Protein AF-A0A4W5MUM2-F1 (afdb_monomer_lite)

Foldseek 3Di:
DLVVLLCLLQDDDPDDDDPCPPVVVVVSLVSNLVSLQVLLVVLAELVSVLSSVVSLLVVLVCLQVVVGDDDLVRLLSSLVSLLSSLQRHDLDQSNLCCLLQPLLQSLLQSLLVLLPPPPDPDRRSSLPPSNLVSNLSSLLSSQLSHDQVSLQVLLVQLCCCAPPVDSVSHPPPPHDPDQHQLDADPPPSCSSLLNLSNSLSSPLNHDLVHDRPPLVVLLVSLVCQLVPHPDPSRNVSSVSSNVSSVVSDPPPPDDDDPPPPDPDPPDDDD

Organism: NCBI:txid62062

Sequence (270 aa):
MVPRLKGEIFLESMAQGDSATMSQEHSQQAVRQRCLTALAAVSSRPSVVKESTPVLLQVLTSSHTGTGSFSLEEVISVCHNLQRIAEHAQDTEETGRVFHDIIIPRLLGLALQAAMQGSSDHQSPLVEESVLSAMVPVISTTCVRLQSQLAGQTASRAVSLFLDGDTSFLPENAFPSQIQLLKKQAGDSWSQSQMVCLLMGCVCSLPRSVEVPQMDRLLLELEELSCTCDHPLSYTSAAKCYAGLVNKRPAGEASSPVLDLNEDWSSECW

Structure (mmCIF, N/CA/C/O backbone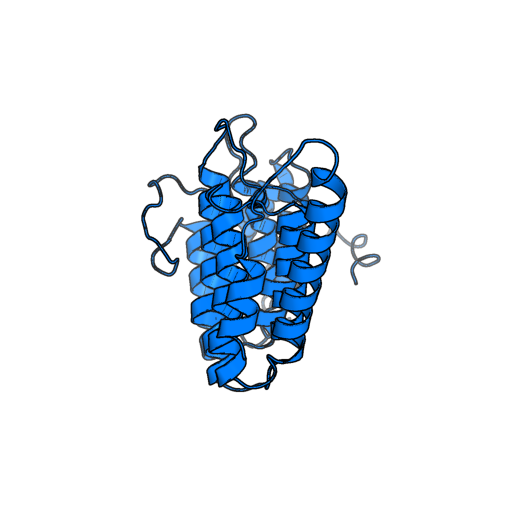):
data_AF-A0A4W5MUM2-F1
#
_entry.id   AF-A0A4W5MUM2-F1
#
loop_
_atom_site.group_PDB
_atom_site.id
_atom_site.type_symbol
_atom_site.label_atom_id
_atom_site.label_alt_id
_atom_site.label_comp_id
_atom_site.label_asym_id
_atom_site.label_entity_id
_atom_site.label_seq_id
_atom_site.pdbx_PDB_ins_code
_atom_site.Cartn_x
_atom_site.Cartn_y
_atom_site.Cartn_z
_atom_site.occupancy
_atom_site.B_iso_or_equiv
_atom_site.auth_seq_id
_atom_site.auth_comp_id
_atom_site.auth_asym_id
_atom_site.auth_atom_id
_atom_site.pdbx_PDB_model_num
ATOM 1 N N . MET A 1 1 ? -14.958 -4.986 22.690 1.00 86.56 1 MET A N 1
ATOM 2 C CA . MET A 1 1 ? -14.085 -3.804 22.899 1.00 86.56 1 MET A CA 1
ATOM 3 C C . MET A 1 1 ? -14.006 -2.951 21.640 1.00 86.56 1 MET A C 1
ATOM 5 O O . MET A 1 1 ? -14.342 -1.778 21.726 1.00 86.56 1 MET A O 1
ATOM 9 N N . VAL A 1 2 ? -13.670 -3.538 20.483 1.00 89.44 2 VAL A N 1
ATOM 10 C CA . VAL A 1 2 ? -13.619 -2.847 19.178 1.00 89.44 2 VAL A CA 1
ATOM 11 C C . VAL A 1 2 ? -14.881 -2.019 18.861 1.00 89.44 2 VAL A C 1
ATOM 13 O O . VAL A 1 2 ? -14.719 -0.845 18.535 1.00 89.44 2 VAL A O 1
ATOM 16 N N . PRO A 1 3 ? -16.127 -2.510 19.065 1.00 89.31 3 PRO A N 1
ATOM 17 C CA . PRO A 1 3 ? -17.324 -1.708 18.773 1.00 89.31 3 PRO A CA 1
ATOM 18 C C . PRO A 1 3 ? -17.449 -0.431 19.612 1.00 89.31 3 PRO A C 1
ATOM 20 O O . PRO A 1 3 ? -17.941 0.580 19.124 1.00 89.31 3 PRO A O 1
ATOM 23 N N . ARG A 1 4 ? -16.975 -0.458 20.867 1.00 90.50 4 ARG A N 1
ATOM 24 C CA . ARG A 1 4 ? -16.988 0.722 21.745 1.00 90.50 4 ARG A CA 1
ATOM 25 C C . ARG A 1 4 ? -15.985 1.766 21.265 1.00 90.50 4 ARG A C 1
ATOM 27 O O . ARG A 1 4 ? -16.352 2.921 21.133 1.00 90.50 4 ARG A O 1
ATOM 34 N N . LEU A 1 5 ? -14.755 1.346 20.950 1.00 91.06 5 LEU A N 1
ATOM 35 C CA . LEU A 1 5 ? -13.727 2.247 20.413 1.00 91.06 5 LEU A CA 1
ATOM 36 C C . LEU A 1 5 ? -14.159 2.854 19.074 1.00 91.06 5 LEU A C 1
ATOM 38 O O . LEU A 1 5 ? -13.977 4.045 18.866 1.00 91.06 5 LEU A O 1
ATOM 42 N N . LYS A 1 6 ? -14.793 2.059 18.201 1.00 92.44 6 LYS A N 1
ATOM 43 C CA . LYS A 1 6 ? -15.396 2.556 16.960 1.00 92.44 6 LYS A CA 1
ATOM 44 C C . LYS A 1 6 ? -16.421 3.662 17.234 1.00 92.44 6 LYS A C 1
ATOM 46 O O . LYS A 1 6 ? -16.366 4.694 16.582 1.00 92.44 6 LYS A O 1
ATOM 51 N N . GLY A 1 7 ? -17.330 3.456 18.190 1.00 88.94 7 GLY A N 1
ATOM 52 C CA . GLY A 1 7 ? -18.335 4.460 18.553 1.00 88.94 7 GLY A CA 1
ATOM 53 C C . GLY A 1 7 ? -17.721 5.800 18.963 1.00 88.94 7 GLY A C 1
ATOM 54 O O . GLY A 1 7 ? -18.161 6.833 18.481 1.00 88.94 7 GLY A O 1
ATOM 55 N N . GLU A 1 8 ? -16.663 5.774 19.777 1.00 89.56 8 GLU A N 1
ATOM 56 C CA . GLU A 1 8 ? -15.950 6.986 20.211 1.00 89.56 8 GLU A CA 1
ATOM 57 C C . GLU A 1 8 ? -15.190 7.675 19.064 1.00 89.56 8 GLU A C 1
ATOM 59 O O . GLU A 1 8 ? -15.142 8.900 19.001 1.00 89.56 8 GLU A O 1
ATOM 64 N N . ILE A 1 9 ? -14.612 6.906 18.130 1.00 89.88 9 ILE A N 1
ATOM 65 C CA . ILE A 1 9 ? -13.884 7.456 16.971 1.00 89.88 9 ILE A CA 1
ATOM 66 C C . ILE A 1 9 ? -14.821 8.262 16.060 1.00 89.88 9 ILE A C 1
ATOM 68 O O . ILE A 1 9 ? -14.454 9.342 15.601 1.00 89.88 9 ILE A O 1
ATOM 72 N N . PHE A 1 10 ? -16.026 7.741 15.816 1.00 89.50 10 PHE A N 1
ATOM 73 C CA . PHE A 1 10 ? -17.016 8.338 14.911 1.00 89.50 10 PHE A CA 1
ATOM 74 C C . PHE A 1 10 ? -18.079 9.178 15.629 1.00 89.50 10 PHE A C 1
ATOM 76 O O . PHE A 1 10 ? -19.069 9.564 15.012 1.00 89.50 10 PHE A O 1
ATOM 83 N N . LEU A 1 11 ? -17.908 9.464 16.921 1.00 84.88 11 LEU A N 1
ATOM 84 C CA . LEU A 1 11 ? -18.796 10.384 17.620 1.00 84.88 11 LEU A CA 1
ATOM 85 C C . LEU A 1 11 ? -18.596 11.791 17.034 1.00 84.88 11 LEU A C 1
ATOM 87 O O . LEU A 1 11 ? -17.456 12.253 16.947 1.00 84.88 11 LEU A O 1
ATOM 91 N N . GLU A 1 12 ? -19.674 12.470 16.642 1.00 68.12 12 GLU A N 1
ATOM 92 C CA . GLU A 1 12 ? -19.658 13.885 16.245 1.00 68.12 12 GLU A CA 1
ATOM 93 C C . GLU A 1 12 ? -19.915 14.790 17.459 1.00 68.12 12 GLU A C 1
ATOM 95 O O . GLU A 1 12 ? -20.649 14.428 18.382 1.00 68.12 12 GLU A O 1
ATOM 100 N N . SER A 1 13 ? -19.293 15.972 17.478 1.00 59.34 13 SER A N 1
ATOM 101 C CA . SER A 1 13 ? -19.496 16.945 18.556 1.00 59.34 13 SER A CA 1
ATOM 102 C C . SER A 1 13 ? -20.839 17.647 18.364 1.00 59.34 13 SER A C 1
ATOM 104 O O . SER A 1 13 ? -21.063 18.285 17.338 1.00 59.34 13 SER A O 1
ATOM 106 N N . MET A 1 14 ? -21.737 17.565 19.350 1.00 50.25 14 MET A N 1
ATOM 107 C CA . MET A 1 14 ? -22.925 18.422 19.377 1.00 50.25 14 MET A CA 1
ATOM 108 C C . MET A 1 14 ? -22.482 19.847 19.741 1.00 50.25 14 MET A C 1
ATOM 110 O O . MET A 1 14 ? -22.155 20.123 20.895 1.00 50.25 14 MET A O 1
ATOM 114 N N . ALA A 1 15 ? -22.414 20.740 18.753 1.00 48.47 15 ALA A N 1
ATOM 115 C CA . ALA A 1 15 ? -21.969 22.116 18.947 1.00 48.47 15 ALA A CA 1
ATOM 116 C C . ALA A 1 15 ? -23.047 22.975 19.636 1.00 48.47 15 ALA A C 1
ATOM 118 O O . ALA A 1 15 ? -24.167 23.114 19.142 1.00 48.47 15 ALA A O 1
ATOM 119 N N . GLN A 1 16 ? -22.686 23.598 20.760 1.00 44.03 16 GLN A N 1
ATOM 120 C CA . GLN A 1 16 ? -23.454 24.665 21.402 1.00 44.03 16 GLN A CA 1
ATOM 121 C C . GLN A 1 16 ? -22.486 25.786 21.838 1.00 44.03 16 GLN A C 1
ATOM 123 O O . GLN A 1 16 ? -21.859 25.693 22.888 1.00 44.03 16 GLN A O 1
ATOM 128 N N . GLY A 1 17 ? -22.374 26.850 21.028 1.00 46.50 17 GLY A N 1
ATOM 129 C CA . GLY A 1 17 ? -21.794 28.153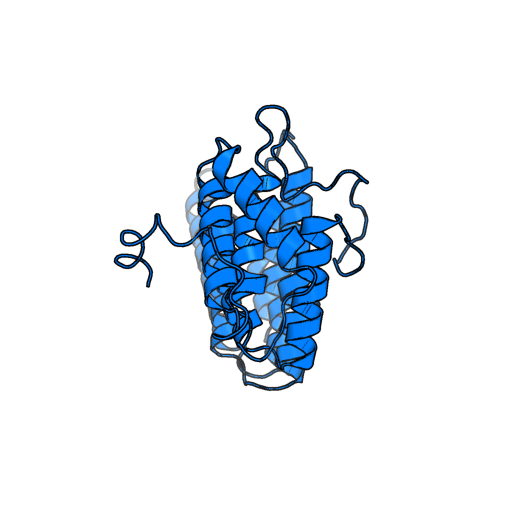 21.408 1.00 46.50 17 GLY A CA 1
ATOM 130 C C . GLY A 1 17 ? -20.318 28.416 21.046 1.00 46.50 17 GLY A C 1
ATOM 131 O O . GLY A 1 17 ? -19.418 27.671 21.426 1.00 46.50 17 GLY A O 1
ATOM 132 N N . ASP A 1 18 ? -20.082 29.559 20.390 1.00 51.53 18 ASP A N 1
ATOM 133 C CA . ASP A 1 18 ? -18.881 29.957 19.622 1.00 51.53 18 ASP A CA 1
ATOM 134 C C . ASP A 1 18 ? -17.544 30.116 20.382 1.00 51.53 18 ASP A C 1
ATOM 136 O O . ASP A 1 18 ? -16.517 30.356 19.754 1.00 51.53 18 ASP A O 1
ATOM 140 N N . SER A 1 19 ? -17.502 29.973 21.712 1.00 52.22 19 SER A N 1
ATOM 141 C CA . SER A 1 19 ? -16.245 30.019 22.490 1.00 52.22 19 SER A CA 1
ATOM 142 C C . SER A 1 19 ? -15.861 28.685 23.140 1.00 52.22 19 SER A C 1
ATOM 144 O O . SER A 1 19 ? -14.745 28.547 23.635 1.00 52.22 19 SER A O 1
ATOM 146 N N . ALA A 1 20 ? -16.774 27.707 23.161 1.00 53.19 20 ALA A N 1
ATOM 147 C CA . ALA A 1 20 ? -16.530 26.354 23.672 1.00 53.19 20 ALA A CA 1
ATOM 148 C C . ALA A 1 20 ? -16.039 25.389 22.574 1.00 53.19 20 ALA A C 1
ATOM 150 O O . ALA A 1 20 ? -15.548 24.303 22.876 1.00 53.19 20 ALA A O 1
ATOM 151 N N . THR A 1 21 ? -16.129 25.802 21.308 1.00 58.31 21 THR A N 1
ATOM 152 C CA . THR A 1 21 ? -15.866 25.002 20.105 1.00 58.31 21 THR A CA 1
ATOM 153 C C . THR A 1 21 ? -14.423 24.502 20.013 1.00 58.31 21 THR A C 1
ATOM 155 O O . THR A 1 21 ? -14.218 23.294 19.947 1.00 58.31 21 THR A O 1
ATOM 158 N N . MET A 1 22 ? -13.412 25.370 20.134 1.00 60.94 22 MET A N 1
ATOM 159 C CA . MET A 1 22 ? -12.006 24.950 19.965 1.00 60.94 22 MET A CA 1
ATOM 160 C C . MET A 1 22 ? -11.504 23.996 21.061 1.00 60.94 22 MET A C 1
ATOM 162 O O . MET A 1 22 ? -10.797 23.027 20.785 1.00 60.94 22 MET A O 1
ATOM 166 N N . SER A 1 23 ? -11.856 24.240 22.329 1.00 64.56 23 SER A N 1
ATOM 167 C CA . SER A 1 23 ? -11.455 23.346 23.428 1.00 64.56 23 SER A CA 1
ATOM 168 C C . SER A 1 23 ? -12.154 21.986 23.346 1.00 64.56 23 SER A C 1
ATOM 170 O O . SER A 1 23 ? -11.564 20.967 23.711 1.00 64.56 23 SER A O 1
ATOM 172 N N . GLN A 1 24 ? -13.392 21.958 22.850 1.00 69.06 24 GLN A N 1
ATOM 173 C CA . GLN A 1 24 ? -14.171 20.738 22.660 1.00 69.06 24 GLN A CA 1
ATOM 174 C C . GLN A 1 24 ? -13.669 19.925 21.456 1.00 69.06 24 GLN A C 1
ATOM 176 O O . GLN A 1 24 ? -13.537 18.707 21.570 1.00 69.06 24 GLN A O 1
ATOM 181 N N . GLU A 1 25 ? -13.285 20.584 20.360 1.00 71.69 25 GLU A N 1
ATOM 182 C CA . GLU A 1 25 ? -12.637 19.963 19.195 1.00 71.69 25 GLU A CA 1
ATOM 183 C C . GLU A 1 25 ? -11.293 19.323 19.561 1.00 71.69 25 GLU A C 1
ATOM 185 O O . GLU A 1 25 ? -11.078 18.143 19.284 1.00 71.69 25 GLU A O 1
ATOM 190 N N . HIS A 1 26 ? -10.420 20.038 20.281 1.00 75.81 26 HIS A N 1
ATOM 191 C CA . HIS A 1 26 ? -9.155 19.468 20.759 1.00 75.81 26 HIS A CA 1
ATOM 192 C C . HIS A 1 26 ? -9.365 18.288 21.717 1.00 75.81 26 HIS A C 1
ATOM 194 O O . HIS A 1 26 ? -8.628 17.300 21.666 1.00 75.81 26 HIS A O 1
ATOM 200 N N . SER A 1 27 ? -10.377 18.362 22.588 1.00 82.88 27 SER A N 1
ATOM 201 C CA . SER A 1 27 ? -10.727 17.254 23.481 1.00 82.88 27 SER A CA 1
ATOM 202 C C . SER A 1 27 ? -11.174 16.020 22.693 1.00 82.88 27 SER A C 1
ATOM 204 O O . SER A 1 27 ? -10.715 14.909 22.964 1.00 82.88 27 SER A O 1
ATOM 206 N N . GLN A 1 28 ? -12.008 16.213 21.672 1.00 85.06 28 GLN A N 1
ATOM 207 C CA . GLN A 1 28 ? -12.503 15.142 20.817 1.00 85.06 28 GLN A CA 1
ATOM 208 C C . GLN A 1 28 ? -11.393 14.519 19.966 1.00 85.06 28 GLN A C 1
ATOM 210 O O . GLN A 1 28 ? -11.281 13.293 19.926 1.00 85.06 28 GLN A O 1
ATOM 215 N N . GLN A 1 29 ? -10.528 15.331 19.355 1.00 87.88 29 GLN A N 1
ATOM 216 C CA . GLN A 1 29 ? -9.359 14.856 18.614 1.00 87.88 29 GLN A CA 1
ATOM 217 C C . GLN A 1 29 ? -8.447 14.011 19.518 1.00 87.88 29 GLN A C 1
ATOM 219 O O . GLN A 1 29 ? -8.028 12.915 19.143 1.00 87.88 29 GLN A O 1
ATOM 224 N N . ALA A 1 30 ? -8.208 14.448 20.760 1.00 90.12 30 ALA A N 1
ATOM 225 C CA . ALA A 1 30 ? -7.432 13.677 21.729 1.00 90.12 30 ALA A CA 1
ATOM 226 C C . ALA A 1 30 ? -8.106 12.342 22.105 1.00 90.12 30 ALA A C 1
ATOM 228 O O . ALA A 1 30 ? -7.424 11.322 22.256 1.00 90.12 30 ALA A O 1
ATOM 229 N N . VAL A 1 31 ? -9.437 12.312 22.247 1.00 90.88 31 VAL A N 1
ATOM 230 C CA . VAL A 1 31 ? -10.197 11.073 22.496 1.00 90.88 31 VAL A CA 1
ATOM 231 C C . VAL A 1 31 ? -10.093 10.120 21.307 1.00 90.88 31 VAL A C 1
ATOM 233 O O . VAL A 1 31 ? -9.757 8.949 21.509 1.00 90.88 31 VAL A O 1
ATOM 236 N N . ARG A 1 32 ? -10.304 10.608 20.079 1.00 92.38 32 ARG A N 1
ATOM 237 C CA . ARG A 1 32 ? -10.149 9.821 18.845 1.00 92.38 32 ARG A CA 1
ATOM 238 C C . ARG A 1 32 ? -8.750 9.230 18.756 1.00 92.38 32 ARG A C 1
ATOM 240 O O . ARG A 1 32 ? -8.612 8.016 18.628 1.00 92.38 32 ARG A O 1
ATOM 247 N N . GLN A 1 33 ? -7.721 10.050 18.954 1.00 92.81 33 GLN A N 1
ATOM 248 C CA . GLN A 1 33 ? -6.324 9.625 18.911 1.00 92.81 33 GLN A CA 1
ATOM 249 C C . GLN A 1 33 ? -6.011 8.513 19.919 1.00 92.81 33 GLN A C 1
ATOM 251 O O . GLN A 1 33 ? -5.357 7.515 19.594 1.00 92.81 33 GLN A O 1
ATOM 256 N N . ARG A 1 34 ? -6.518 8.640 21.150 1.00 94.81 34 ARG A N 1
ATOM 257 C CA . ARG A 1 34 ? -6.396 7.596 22.176 1.00 94.81 34 ARG A CA 1
ATOM 258 C C . ARG A 1 34 ? -7.127 6.320 21.774 1.00 94.81 34 ARG A C 1
ATOM 260 O O . ARG A 1 34 ? -6.594 5.237 22.000 1.00 94.81 34 ARG A O 1
ATOM 267 N N . CYS A 1 35 ? -8.311 6.430 21.175 1.00 95.56 35 CYS A N 1
ATOM 268 C CA . CYS A 1 35 ? -9.082 5.277 20.718 1.00 95.56 35 CYS A CA 1
ATOM 269 C C . CYS A 1 35 ? -8.395 4.546 19.560 1.00 95.56 35 CYS A C 1
ATOM 271 O O . CYS A 1 35 ? -8.306 3.321 19.605 1.00 95.56 35 CYS A O 1
ATOM 273 N N . LEU A 1 36 ? -7.851 5.275 18.581 1.00 95.44 36 LEU A N 1
ATOM 274 C CA . LEU A 1 36 ? -7.064 4.722 17.472 1.00 95.44 36 LEU A CA 1
ATOM 275 C C . LEU A 1 36 ? -5.825 3.980 17.991 1.00 95.44 36 LEU A C 1
ATOM 277 O O . LEU A 1 36 ? -5.600 2.820 17.647 1.00 95.44 36 LEU A O 1
ATOM 281 N N . THR A 1 37 ? -5.085 4.615 18.903 1.00 96.38 37 THR A N 1
ATOM 282 C CA . THR A 1 37 ? -3.882 4.033 19.517 1.00 96.38 37 THR A CA 1
ATOM 283 C C . THR A 1 37 ? -4.213 2.790 20.343 1.00 96.38 37 THR A C 1
ATOM 285 O O . THR A 1 37 ? -3.536 1.766 20.240 1.00 96.38 37 THR A O 1
ATOM 288 N N . ALA A 1 38 ? -5.277 2.847 21.150 1.00 96.44 38 ALA A N 1
ATOM 289 C CA . ALA A 1 38 ? -5.744 1.707 21.932 1.00 96.44 38 ALA A CA 1
ATOM 290 C C . ALA A 1 38 ? -6.169 0.552 21.022 1.00 96.44 38 ALA A C 1
ATOM 292 O O . ALA A 1 38 ? -5.829 -0.596 21.298 1.00 96.44 38 ALA A O 1
ATOM 293 N N . LEU A 1 39 ? -6.864 0.854 19.921 1.00 96.00 39 LEU A N 1
ATOM 294 C CA . LEU A 1 39 ? -7.287 -0.131 18.937 1.00 96.00 39 LEU A CA 1
ATOM 295 C C . LEU A 1 39 ? -6.081 -0.827 18.290 1.00 96.00 39 LEU A C 1
ATOM 297 O O . LEU A 1 39 ? -6.067 -2.055 18.212 1.00 96.00 39 LEU A O 1
ATOM 301 N N . ALA A 1 40 ? -5.044 -0.084 17.899 1.00 96.38 40 ALA A N 1
ATOM 302 C CA . ALA A 1 40 ? -3.813 -0.676 17.380 1.00 96.38 40 ALA A CA 1
ATOM 303 C C . ALA A 1 40 ? -3.094 -1.533 18.435 1.00 96.38 40 ALA A C 1
ATOM 305 O O . ALA A 1 40 ? -2.695 -2.660 18.154 1.00 96.38 40 ALA A O 1
ATOM 306 N N . ALA A 1 41 ? -2.987 -1.045 19.675 1.00 96.00 41 ALA A N 1
ATOM 307 C CA . ALA A 1 41 ? -2.291 -1.739 20.760 1.00 96.00 41 ALA A CA 1
ATOM 308 C C . ALA A 1 41 ? -2.919 -3.092 21.139 1.00 96.00 41 ALA A C 1
ATOM 310 O O . ALA A 1 41 ? -2.204 -4.015 21.524 1.00 96.00 41 ALA A O 1
ATOM 311 N N . VAL A 1 42 ? -4.242 -3.230 21.032 1.00 94.88 42 VAL A N 1
ATOM 312 C CA . VAL A 1 42 ? -4.953 -4.480 21.366 1.00 94.88 42 VAL A CA 1
ATOM 313 C C . VAL A 1 42 ? -5.058 -5.457 20.190 1.00 94.88 42 VAL A C 1
ATOM 315 O O . VAL A 1 42 ? -5.477 -6.600 20.378 1.00 94.88 42 VAL A O 1
ATOM 318 N N . SER A 1 43 ? -4.667 -5.039 18.984 1.00 96.00 43 SER A N 1
ATOM 319 C CA . SER A 1 43 ? -4.793 -5.811 17.740 1.00 96.00 43 SER A CA 1
ATOM 320 C C . SER A 1 43 ? -3.610 -6.749 17.505 1.00 96.00 43 SER A C 1
ATOM 322 O O . SER A 1 43 ? -2.934 -6.682 16.485 1.00 96.00 43 SER A O 1
ATOM 324 N N . SER A 1 44 ? -3.353 -7.640 18.461 1.00 93.75 44 SER A N 1
ATOM 325 C CA . SER A 1 44 ? -2.300 -8.655 18.339 1.00 93.75 44 SER A CA 1
ATOM 326 C C . SER A 1 44 ? -2.819 -9.995 17.812 1.00 93.75 44 SER A C 1
ATOM 328 O O . SER A 1 44 ? -2.112 -10.695 17.097 1.00 93.75 44 SER A O 1
ATOM 330 N N . ARG A 1 45 ? -4.057 -10.380 18.139 1.00 95.31 45 ARG A N 1
ATOM 331 C CA . ARG A 1 45 ? -4.642 -11.672 17.734 1.00 95.31 45 ARG A CA 1
ATOM 332 C C . ARG A 1 45 ? -5.366 -11.550 16.386 1.00 95.31 45 ARG A C 1
ATOM 334 O O . ARG A 1 45 ? -6.048 -10.543 16.202 1.00 95.31 45 ARG A O 1
ATOM 341 N N . PRO A 1 46 ? -5.349 -12.578 15.514 1.00 94.06 46 PRO A N 1
ATOM 342 C CA . PRO A 1 46 ? -5.950 -12.507 14.174 1.00 94.06 46 PRO A CA 1
ATOM 343 C C . PRO A 1 46 ? -7.417 -12.056 14.174 1.00 94.06 46 PRO A C 1
ATOM 345 O O . PRO A 1 46 ? -7.786 -11.136 13.452 1.00 94.06 46 PRO A O 1
ATOM 348 N N . SER A 1 47 ? -8.232 -12.619 15.072 1.00 95.12 47 SER A N 1
ATOM 349 C CA . SER A 1 47 ? -9.630 -12.198 15.285 1.00 95.12 47 SER A CA 1
ATOM 350 C C . SER A 1 47 ? -9.790 -10.700 15.573 1.00 95.12 47 SER A C 1
ATOM 352 O O . SER A 1 47 ? -10.690 -10.066 15.031 1.00 95.12 47 SER A O 1
ATOM 354 N N . VAL A 1 48 ? -8.907 -10.115 16.389 1.00 96.19 48 VAL A N 1
ATOM 355 C CA . VAL A 1 48 ? -8.967 -8.688 16.731 1.00 96.19 48 VAL A CA 1
ATOM 356 C C . VAL A 1 48 ? -8.485 -7.841 15.563 1.00 96.19 48 VAL A C 1
ATOM 358 O O . VAL A 1 48 ? -9.139 -6.855 15.256 1.00 96.19 48 VAL A O 1
ATOM 361 N N . VAL A 1 49 ? -7.406 -8.246 14.883 1.00 97.06 49 VAL A N 1
ATOM 362 C CA . VAL A 1 49 ? -6.899 -7.591 13.660 1.00 97.06 49 VAL A CA 1
ATOM 363 C C . VAL A 1 49 ? -8.001 -7.515 12.600 1.00 97.06 49 VAL A C 1
ATOM 365 O O . VAL A 1 49 ? -8.268 -6.455 12.043 1.00 97.06 49 VAL A O 1
ATOM 368 N N . LYS A 1 50 ? -8.714 -8.624 12.381 1.00 96.25 50 LYS A N 1
ATOM 369 C CA . LYS A 1 50 ? -9.833 -8.707 11.437 1.00 96.25 50 LYS A CA 1
ATOM 370 C C . LYS A 1 50 ? -10.981 -7.750 11.777 1.00 96.25 50 LYS A C 1
ATOM 372 O O . LYS A 1 50 ? -11.623 -7.234 10.868 1.00 96.25 50 LYS A O 1
ATOM 377 N N . GLU A 1 51 ? -11.245 -7.506 13.060 1.00 95.62 51 GLU A N 1
ATOM 378 C CA . GLU A 1 51 ? -12.281 -6.562 13.502 1.00 95.62 51 GLU A CA 1
ATOM 379 C C . GLU A 1 51 ? -11.808 -5.102 13.514 1.00 95.62 51 GLU A C 1
ATOM 381 O O . GLU A 1 51 ? -12.593 -4.200 13.224 1.00 95.62 51 GLU A O 1
ATOM 386 N N . SER A 1 52 ? -10.551 -4.846 13.873 1.00 95.81 52 SER A N 1
ATOM 387 C CA . SER A 1 52 ? -10.020 -3.500 14.090 1.00 95.81 52 SER A CA 1
ATOM 388 C C . SER A 1 52 ? -9.563 -2.815 12.809 1.00 95.81 52 SER A C 1
ATOM 390 O O . SER A 1 52 ? -9.815 -1.623 12.631 1.00 95.81 52 SER A O 1
ATOM 392 N N . THR A 1 53 ? -8.941 -3.556 11.893 1.00 96.56 53 THR A N 1
ATOM 393 C CA . THR A 1 53 ? -8.445 -3.036 10.617 1.00 96.56 53 THR A CA 1
ATOM 394 C C . THR A 1 53 ? -9.538 -2.321 9.808 1.00 96.56 53 THR A C 1
ATOM 396 O O . THR A 1 53 ? -9.302 -1.183 9.395 1.00 96.56 53 THR A O 1
ATOM 399 N N . PRO A 1 54 ? -10.755 -2.881 9.627 1.00 95.56 54 PRO A N 1
ATOM 400 C CA . PRO A 1 54 ? -11.832 -2.183 8.927 1.00 95.56 54 PRO A CA 1
ATOM 401 C C . PRO A 1 54 ? -12.249 -0.860 9.576 1.00 95.56 54 PRO A C 1
ATOM 403 O O . PRO A 1 54 ? -12.694 0.038 8.873 1.00 95.56 54 PRO A O 1
ATOM 406 N N . VAL A 1 55 ? -12.098 -0.706 10.897 1.00 96.81 55 VAL A N 1
ATOM 407 C CA . VAL A 1 55 ? -12.422 0.553 11.591 1.00 96.81 55 VAL A CA 1
ATOM 408 C C . VAL A 1 55 ? -11.447 1.656 11.185 1.00 96.81 55 VAL A C 1
ATOM 410 O O . VAL A 1 55 ? -11.878 2.760 10.870 1.00 96.81 55 VAL A O 1
ATOM 413 N N . LEU A 1 56 ? -10.149 1.349 11.136 1.00 97.44 56 LEU A N 1
ATOM 414 C CA . LEU A 1 56 ? -9.116 2.290 10.694 1.00 97.44 56 LEU A CA 1
ATOM 415 C C . LEU A 1 56 ? -9.278 2.642 9.207 1.00 97.44 56 LEU A C 1
ATOM 417 O O . LEU A 1 56 ? -9.256 3.813 8.840 1.00 97.44 56 LEU A O 1
ATOM 421 N N . LEU A 1 57 ? -9.538 1.646 8.356 1.00 97.31 57 LEU A N 1
ATOM 422 C CA . LEU A 1 57 ? -9.811 1.867 6.930 1.00 97.31 57 LEU A CA 1
ATOM 423 C C . LEU A 1 57 ? -11.099 2.676 6.696 1.00 97.31 57 LEU A C 1
ATOM 425 O O . LEU A 1 57 ? -11.192 3.428 5.722 1.00 97.31 57 LEU A O 1
ATOM 429 N N . GLN A 1 58 ? -12.085 2.555 7.589 1.00 95.81 58 GLN A N 1
ATOM 430 C CA . GLN A 1 58 ? -13.295 3.371 7.548 1.00 95.81 58 GLN A CA 1
ATOM 431 C C . GLN A 1 58 ? -12.985 4.843 7.838 1.00 95.81 58 GLN A C 1
ATOM 433 O O . GLN A 1 58 ? -13.573 5.696 7.185 1.00 95.81 58 GLN A O 1
ATOM 438 N N . VAL A 1 59 ? -12.041 5.156 8.735 1.00 96.00 59 VAL A N 1
ATOM 439 C CA . VAL A 1 59 ? -11.612 6.549 8.960 1.00 96.00 59 VAL A CA 1
ATOM 440 C C . VAL A 1 59 ? -11.030 7.135 7.674 1.00 96.00 59 VAL A C 1
ATOM 442 O O . VAL A 1 59 ? -11.499 8.175 7.229 1.00 96.00 59 VAL A O 1
ATOM 445 N N . LEU A 1 60 ? -10.112 6.419 7.009 1.00 96.50 60 LEU A N 1
ATOM 446 C CA . LEU A 1 60 ? -9.552 6.852 5.718 1.00 96.50 60 LEU A CA 1
ATOM 447 C C . LEU A 1 60 ? -10.641 7.052 4.652 1.00 96.50 60 LEU A C 1
ATOM 449 O O . LEU A 1 60 ? -10.611 8.027 3.907 1.00 96.50 60 LEU A O 1
ATOM 453 N N . THR A 1 61 ? -11.632 6.154 4.609 1.00 95.06 61 THR A N 1
ATOM 454 C CA . THR A 1 61 ? -12.776 6.261 3.687 1.00 95.06 61 THR A CA 1
ATOM 455 C C . THR A 1 61 ? -13.632 7.495 4.000 1.00 95.06 61 THR A C 1
ATOM 457 O O . THR A 1 61 ? -14.045 8.210 3.088 1.00 95.06 61 THR A O 1
ATOM 460 N N . SER A 1 62 ? -13.900 7.782 5.275 1.00 93.75 62 SER A N 1
ATOM 461 C CA . SER A 1 62 ? -14.689 8.947 5.689 1.00 93.75 62 SER A CA 1
ATOM 462 C C . SER A 1 62 ? -13.969 10.266 5.421 1.00 93.75 62 SER A C 1
ATOM 464 O O . SER A 1 62 ? -14.608 11.215 4.971 1.00 93.75 62 SER A O 1
ATOM 466 N N . SER A 1 63 ? -12.649 10.309 5.619 1.00 92.56 63 SER A N 1
ATOM 467 C CA . SER A 1 63 ? -11.811 11.456 5.250 1.00 92.56 63 SER A CA 1
ATOM 468 C C . SER A 1 63 ? -11.799 11.687 3.742 1.00 92.56 63 SER A C 1
ATOM 470 O O . SER A 1 63 ? -11.899 12.820 3.290 1.00 92.56 63 SER A O 1
ATOM 472 N N . HIS A 1 64 ? -11.714 10.610 2.958 1.00 91.31 64 HIS A N 1
ATOM 473 C CA . HIS A 1 64 ? -11.743 10.675 1.500 1.00 91.31 64 HIS A CA 1
ATOM 474 C C . HIS A 1 64 ? -13.091 11.158 0.951 1.00 91.31 64 HIS A C 1
ATOM 476 O O . HIS A 1 64 ? -13.135 11.993 0.057 1.00 91.31 64 HIS A O 1
ATOM 482 N N . THR A 1 65 ? -14.196 10.639 1.489 1.00 90.12 65 THR A N 1
ATOM 483 C CA . THR A 1 65 ? -15.554 10.949 1.004 1.00 90.12 65 THR A CA 1
ATOM 484 C C . THR A 1 65 ? -16.112 12.266 1.550 1.00 90.12 65 THR A C 1
ATOM 486 O O . THR A 1 65 ? -17.232 12.635 1.208 1.00 90.12 65 THR A O 1
ATOM 489 N N . GLY A 1 66 ? -15.379 12.951 2.435 1.00 86.25 66 GLY A N 1
ATOM 490 C CA . GLY A 1 66 ? -15.856 14.149 3.131 1.00 86.25 66 GLY A CA 1
ATOM 491 C C . GLY A 1 66 ? -16.992 13.880 4.126 1.00 86.25 66 GLY A C 1
ATOM 492 O O . GLY A 1 66 ? -17.619 14.815 4.612 1.00 86.25 66 GLY A O 1
ATOM 493 N N . THR A 1 67 ? -17.275 12.611 4.441 1.00 85.94 67 THR A N 1
ATOM 494 C CA . THR A 1 67 ? -18.346 12.221 5.376 1.00 85.94 67 THR A CA 1
ATOM 495 C C . THR A 1 67 ? -17.916 12.270 6.841 1.00 85.94 67 THR A C 1
ATOM 497 O O . THR A 1 67 ? -18.759 12.121 7.719 1.00 85.94 67 THR A O 1
ATOM 500 N N . GLY A 1 68 ? -16.622 12.456 7.124 1.00 81.50 68 GLY A N 1
ATOM 501 C CA . GLY A 1 68 ? -16.096 12.594 8.481 1.00 81.50 68 GLY A CA 1
ATOM 502 C C . GLY A 1 68 ? -15.196 13.816 8.643 1.00 81.50 68 GLY A C 1
ATOM 503 O O . GLY A 1 68 ? -14.401 14.135 7.762 1.00 81.50 68 GLY A O 1
ATOM 504 N N . SER A 1 69 ? -15.282 14.465 9.804 1.00 84.81 69 SER A N 1
ATOM 505 C CA . SER A 1 69 ? -14.452 15.611 10.195 1.00 84.81 69 SER A CA 1
ATOM 506 C C . SER A 1 69 ? -13.114 15.167 10.800 1.00 84.81 69 SER A C 1
ATOM 508 O O . SER A 1 69 ? -12.878 15.316 12.001 1.00 84.81 69 SER A O 1
ATOM 510 N N . PHE A 1 70 ? -12.250 14.577 9.970 1.00 91.19 70 PHE A N 1
ATOM 511 C CA . PHE A 1 70 ? -10.894 14.176 10.363 1.00 91.19 70 PHE A CA 1
ATOM 512 C C . PHE A 1 70 ? -9.844 15.106 9.753 1.00 91.19 70 PHE A C 1
ATOM 514 O O . PHE A 1 70 ? -9.837 15.349 8.547 1.00 91.19 70 PHE A O 1
ATOM 521 N N . SER A 1 71 ? -8.935 15.588 10.594 1.00 92.12 71 SER A N 1
ATOM 522 C CA . SER A 1 71 ? -7.764 16.369 10.190 1.00 92.12 71 SER A CA 1
ATOM 523 C C . SER A 1 71 ? -6.729 15.523 9.436 1.00 92.12 71 SER A C 1
ATOM 525 O O . SER A 1 71 ? -6.696 14.295 9.547 1.00 92.12 71 SER A O 1
ATOM 527 N N . LEU A 1 72 ? -5.824 16.188 8.710 1.00 93.62 72 LEU A N 1
ATOM 528 C CA . LEU A 1 72 ? -4.695 15.535 8.037 1.00 93.62 72 LEU A CA 1
ATOM 529 C C . LEU A 1 72 ? -3.822 14.735 9.024 1.00 93.62 72 LEU A C 1
ATOM 531 O O . LEU A 1 72 ? -3.422 13.610 8.731 1.00 93.62 72 LEU A O 1
ATOM 535 N N . GLU A 1 73 ? -3.577 15.278 10.220 1.00 94.81 73 GLU A N 1
ATOM 536 C CA . GLU A 1 73 ? -2.801 14.605 11.269 1.00 94.81 73 GLU A CA 1
ATOM 537 C C . GLU A 1 73 ? -3.472 13.314 11.759 1.00 94.81 73 GLU A C 1
ATOM 539 O O . GLU A 1 73 ? -2.795 12.304 11.969 1.00 94.81 73 GLU A O 1
ATOM 544 N N . GLU A 1 74 ? -4.803 13.309 11.903 1.00 95.06 74 GLU A N 1
ATOM 545 C CA . GLU A 1 74 ? -5.556 12.101 12.254 1.00 95.06 74 GLU A CA 1
ATOM 546 C C . GLU A 1 74 ? -5.446 11.043 11.146 1.00 95.06 74 GLU A C 1
ATOM 548 O O . GLU A 1 74 ? -5.221 9.872 11.448 1.00 95.06 74 GLU A O 1
ATOM 553 N N . VAL A 1 75 ? -5.526 11.440 9.870 1.00 96.94 75 VAL A N 1
ATOM 554 C CA . VAL A 1 75 ? -5.369 10.533 8.714 1.00 96.94 75 VAL A CA 1
ATOM 555 C C . VAL A 1 75 ? -3.974 9.898 8.683 1.00 96.94 75 VAL A C 1
ATOM 557 O O . VAL A 1 75 ? -3.846 8.678 8.536 1.00 96.94 75 VAL A O 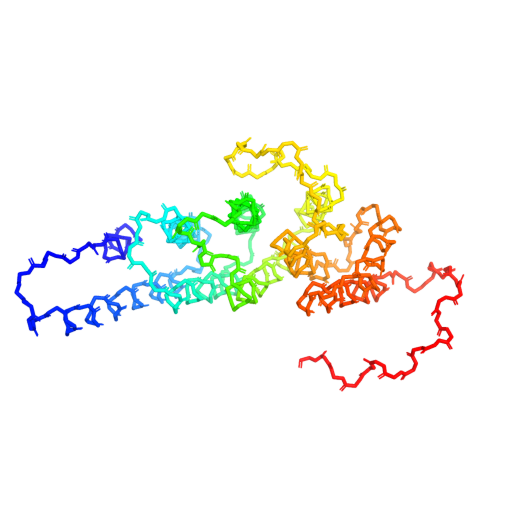1
ATOM 560 N N . ILE A 1 76 ? -2.923 10.695 8.891 1.00 98.06 76 ILE A N 1
ATOM 561 C CA . ILE A 1 76 ? -1.544 10.198 9.009 1.00 98.06 76 ILE A CA 1
ATOM 562 C C . ILE A 1 76 ? -1.428 9.249 10.207 1.00 98.06 76 ILE A C 1
ATOM 564 O O . ILE A 1 76 ? -0.852 8.163 10.104 1.00 98.06 76 ILE A O 1
ATOM 568 N N . SER A 1 77 ? -2.025 9.604 11.348 1.00 97.62 77 SER A N 1
ATOM 569 C CA . SER A 1 77 ? -1.993 8.746 12.529 1.00 97.62 77 SER A CA 1
ATOM 570 C C . SER A 1 77 ? -2.717 7.417 12.320 1.00 97.62 77 SER A C 1
ATOM 572 O O . SER A 1 77 ? -2.266 6.389 12.827 1.00 97.62 77 SER A O 1
ATOM 574 N N . VAL A 1 78 ? -3.804 7.387 11.550 1.00 98.25 78 VAL A N 1
ATOM 575 C CA . VAL A 1 78 ? -4.476 6.139 11.166 1.00 98.25 78 VAL A CA 1
ATOM 576 C C . VAL A 1 78 ? -3.533 5.231 10.378 1.00 98.25 78 VAL A C 1
ATOM 578 O O . VAL A 1 78 ? -3.477 4.036 10.672 1.00 98.25 78 VAL A O 1
ATOM 581 N N . CYS A 1 79 ? -2.747 5.781 9.448 1.00 98.62 79 CYS A N 1
ATOM 582 C CA . CYS A 1 79 ? -1.739 5.017 8.710 1.00 98.62 79 CYS A CA 1
ATOM 583 C C . CYS A 1 79 ? -0.682 4.432 9.661 1.00 98.62 79 CYS A C 1
ATOM 585 O O . CYS A 1 79 ? -0.449 3.225 9.652 1.00 98.62 79 CYS A O 1
ATOM 587 N N . HIS A 1 80 ? -0.137 5.236 10.578 1.00 98.44 80 HIS A N 1
ATOM 588 C CA . HIS A 1 80 ? 0.803 4.742 11.594 1.00 98.44 80 HIS A CA 1
ATOM 589 C C . HIS A 1 80 ? 0.193 3.662 12.503 1.00 98.44 80 HIS A C 1
ATOM 591 O O . HIS A 1 80 ? 0.856 2.693 12.870 1.00 98.44 80 HIS A O 1
ATOM 597 N N . ASN A 1 81 ? -1.087 3.787 12.860 1.00 98.44 81 ASN A N 1
ATOM 598 C CA . ASN A 1 81 ? -1.785 2.774 13.647 1.00 98.44 81 ASN A CA 1
ATOM 599 C C . ASN A 1 81 ? -1.995 1.477 12.853 1.00 98.44 81 ASN A C 1
ATOM 601 O O . ASN A 1 81 ? -1.806 0.399 13.412 1.00 98.44 81 ASN A O 1
ATOM 605 N N . LEU A 1 82 ? -2.315 1.550 11.556 1.00 98.56 82 LEU A N 1
ATOM 606 C CA . LEU A 1 82 ? -2.372 0.379 10.672 1.00 98.56 82 LEU A CA 1
ATOM 607 C C . LEU A 1 82 ? -1.005 -0.304 10.545 1.00 98.56 82 LEU A C 1
ATOM 609 O O . LEU A 1 82 ? -0.935 -1.529 10.652 1.00 98.56 82 LEU A O 1
ATOM 613 N N . GLN A 1 83 ? 0.076 0.466 10.385 1.00 98.50 83 GLN A N 1
ATOM 614 C CA . GLN A 1 83 ? 1.442 -0.063 10.388 1.00 98.50 83 GLN A CA 1
ATOM 615 C C . GLN A 1 83 ? 1.731 -0.781 11.708 1.00 98.50 83 GLN A C 1
ATOM 617 O O . GLN A 1 83 ? 2.167 -1.926 11.700 1.00 98.50 83 GLN A O 1
ATOM 622 N N . ARG A 1 84 ? 1.412 -0.162 12.849 1.00 98.19 84 ARG A N 1
ATOM 623 C CA . ARG A 1 84 ? 1.630 -0.764 14.169 1.00 98.19 84 ARG A CA 1
ATOM 624 C C . ARG A 1 84 ? 0.885 -2.092 14.330 1.00 98.19 84 ARG A C 1
ATOM 626 O O . ARG A 1 84 ? 1.442 -3.024 14.910 1.00 98.19 84 ARG A O 1
ATOM 633 N N . ILE A 1 85 ? -0.342 -2.202 13.812 1.00 97.94 85 ILE A N 1
ATOM 634 C CA . ILE A 1 85 ? -1.063 -3.484 13.745 1.00 97.94 85 ILE A CA 1
ATOM 635 C C . ILE A 1 85 ? -0.276 -4.481 12.894 1.00 97.94 85 ILE A C 1
ATOM 637 O O . ILE A 1 85 ? -0.040 -5.606 13.334 1.00 97.94 85 ILE A O 1
ATOM 641 N N . ALA A 1 86 ? 0.159 -4.071 11.702 1.00 97.12 86 ALA A N 1
ATOM 642 C CA . ALA A 1 86 ? 0.926 -4.922 10.802 1.00 97.12 86 ALA A CA 1
ATOM 643 C C . ALA A 1 86 ? 2.254 -5.395 11.416 1.00 97.12 86 ALA A C 1
ATOM 645 O O . ALA A 1 86 ? 2.654 -6.525 11.172 1.00 97.12 86 ALA A O 1
ATOM 646 N N . GLU A 1 87 ? 2.910 -4.599 12.256 1.00 97.00 87 GLU A N 1
ATOM 647 C CA . GLU A 1 87 ? 4.148 -4.974 12.952 1.00 97.00 87 GLU A CA 1
ATOM 648 C C . GLU A 1 87 ? 3.901 -5.966 14.099 1.00 97.00 87 GLU A C 1
ATOM 650 O O . GLU A 1 87 ? 4.642 -6.933 14.255 1.00 97.00 87 GLU A O 1
ATOM 655 N N . HIS A 1 88 ? 2.847 -5.757 14.894 1.00 96.44 88 HIS A N 1
ATOM 656 C CA . HIS A 1 88 ? 2.665 -6.450 16.179 1.00 96.44 88 HIS A CA 1
ATOM 657 C C . HIS A 1 88 ? 1.640 -7.591 16.145 1.00 96.44 88 HIS A C 1
ATOM 659 O O . HIS A 1 88 ? 1.515 -8.337 17.122 1.00 96.44 88 HIS A O 1
ATOM 665 N N . ALA A 1 89 ? 0.890 -7.747 15.052 1.00 96.81 89 ALA A N 1
ATOM 666 C CA . ALA A 1 89 ? -0.038 -8.859 14.893 1.00 96.81 89 ALA A CA 1
ATOM 667 C C . ALA A 1 89 ? 0.695 -10.210 14.941 1.00 96.81 89 ALA A C 1
ATOM 669 O O . ALA A 1 89 ? 1.837 -10.336 14.505 1.00 96.81 89 ALA A O 1
ATOM 670 N N . GLN A 1 90 ? 0.034 -11.253 15.431 1.00 95.88 90 GLN A N 1
ATOM 671 C CA . GLN A 1 90 ? 0.565 -12.612 15.408 1.00 95.88 90 GLN A CA 1
ATOM 672 C C . GLN A 1 90 ? 0.798 -13.073 13.973 1.00 95.88 90 GLN A C 1
ATOM 674 O O . GLN A 1 90 ? -0.051 -12.868 13.103 1.00 95.88 90 GLN A O 1
ATOM 679 N N . ASP A 1 91 ? 1.941 -13.715 13.744 1.00 94.56 91 ASP A N 1
ATOM 680 C CA . ASP A 1 91 ? 2.315 -14.215 12.427 1.00 94.56 91 ASP A CA 1
ATOM 681 C C . ASP A 1 91 ? 1.585 -15.517 12.119 1.00 94.56 91 ASP A C 1
ATOM 683 O O . ASP A 1 91 ? 1.976 -16.603 12.540 1.00 94.56 91 ASP A O 1
ATOM 687 N N . THR A 1 92 ? 0.438 -15.381 11.460 1.00 95.50 92 THR A N 1
ATOM 688 C CA . THR A 1 92 ? -0.454 -16.489 11.127 1.00 95.50 92 THR A CA 1
ATOM 689 C C . THR A 1 92 ? -0.988 -16.317 9.713 1.00 95.50 92 THR A C 1
ATOM 691 O O . THR A 1 92 ? -1.018 -15.206 9.177 1.00 95.50 92 THR A O 1
ATOM 694 N N . GLU A 1 93 ? -1.458 -17.408 9.116 1.00 94.31 93 GLU A N 1
ATOM 695 C CA . GLU A 1 93 ? -2.115 -17.366 7.807 1.00 94.31 93 GLU A CA 1
ATOM 696 C C . GLU A 1 93 ? -3.370 -16.479 7.823 1.00 94.31 93 GLU A C 1
ATOM 698 O O . GLU A 1 93 ? -3.617 -15.737 6.878 1.00 94.31 93 GLU A O 1
ATOM 703 N N . GLU A 1 94 ? -4.140 -16.491 8.916 1.00 96.25 94 GLU A N 1
ATOM 704 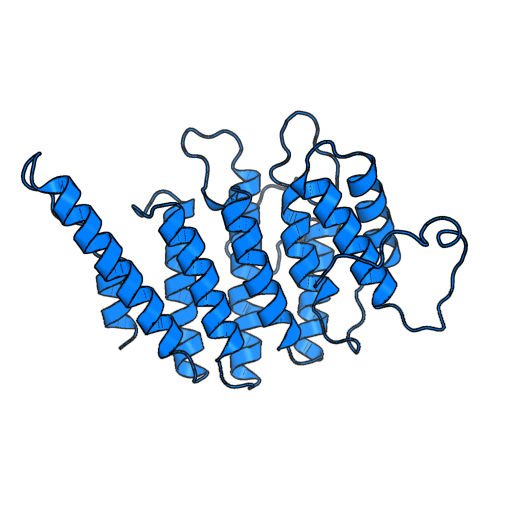C CA . GLU A 1 94 ? -5.329 -15.642 9.056 1.00 96.25 94 GLU A CA 1
ATOM 705 C C . GLU A 1 94 ? -4.961 -14.151 9.068 1.00 96.25 94 GLU A C 1
ATOM 707 O O . GLU A 1 94 ? -5.599 -13.355 8.378 1.00 96.25 94 GLU A O 1
ATOM 712 N N . THR A 1 95 ? -3.898 -13.772 9.783 1.00 97.12 95 THR A N 1
ATOM 713 C CA . THR A 1 95 ? -3.361 -12.402 9.751 1.00 97.12 95 THR A CA 1
ATOM 714 C C . THR A 1 95 ? -2.887 -12.028 8.343 1.00 97.12 95 THR A C 1
ATOM 716 O O . THR A 1 95 ? -3.231 -10.957 7.845 1.00 97.12 95 THR A O 1
ATOM 719 N N . GLY A 1 96 ? -2.149 -12.923 7.675 1.00 97.00 96 GLY A N 1
ATOM 720 C CA . GLY A 1 96 ? -1.680 -12.722 6.301 1.00 97.00 96 GLY A CA 1
ATOM 721 C C . GLY A 1 96 ? -2.829 -12.501 5.313 1.00 97.00 96 GLY A C 1
ATOM 722 O O . GLY A 1 96 ? -2.744 -11.622 4.458 1.00 97.00 96 GLY A O 1
ATOM 723 N N . ARG A 1 97 ? -3.950 -13.213 5.483 1.00 97.31 97 ARG A N 1
ATOM 724 C CA . ARG A 1 97 ? -5.181 -12.989 4.706 1.00 97.31 97 ARG A CA 1
ATOM 725 C C . ARG A 1 97 ? -5.790 -11.615 4.965 1.00 97.31 97 ARG A C 1
ATOM 727 O O . ARG A 1 97 ? -6.179 -10.954 4.015 1.00 97.31 97 ARG A O 1
ATOM 734 N N . VAL A 1 98 ? -5.824 -11.125 6.208 1.00 97.88 98 VAL A N 1
ATOM 735 C CA . VAL A 1 98 ? -6.290 -9.746 6.475 1.00 97.88 98 VAL A CA 1
ATOM 736 C C . VAL A 1 98 ? -5.410 -8.718 5.757 1.00 97.88 98 VAL A C 1
ATOM 738 O O . VAL A 1 98 ? -5.914 -7.751 5.188 1.00 97.88 98 VAL A O 1
ATOM 741 N N . PHE A 1 99 ? -4.097 -8.928 5.731 1.00 97.75 99 PHE A N 1
ATOM 742 C CA . PHE A 1 99 ? -3.179 -8.040 5.021 1.00 97.75 99 PHE A CA 1
ATOM 743 C C . PHE A 1 99 ? -3.410 -8.066 3.504 1.00 97.75 99 PHE A C 1
ATOM 745 O O . PHE A 1 99 ? -3.566 -7.011 2.888 1.00 97.75 99 PHE A O 1
ATOM 752 N N . HIS A 1 100 ? -3.484 -9.267 2.930 1.00 97.62 100 HIS A N 1
ATOM 753 C CA . HIS A 1 100 ? -3.624 -9.509 1.494 1.00 97.62 100 HIS A CA 1
ATOM 754 C C . HIS A 1 100 ? -5.008 -9.155 0.930 1.00 97.62 100 HIS A C 1
ATOM 756 O O . HIS A 1 100 ? -5.091 -8.549 -0.135 1.00 97.62 100 HIS A O 1
ATOM 762 N N . ASP A 1 101 ? -6.087 -9.528 1.620 1.00 96.81 101 ASP A N 1
ATOM 763 C CA . ASP A 1 101 ? -7.462 -9.388 1.124 1.00 96.81 101 ASP A CA 1
ATOM 764 C C . ASP A 1 101 ? -8.114 -8.063 1.540 1.00 96.81 101 ASP A C 1
ATOM 766 O O . ASP A 1 101 ? -9.093 -7.645 0.926 1.00 96.81 101 ASP A O 1
ATOM 770 N N . ILE A 1 102 ? -7.606 -7.402 2.591 1.00 96.56 102 ILE A N 1
ATOM 771 C CA . ILE A 1 102 ? -8.253 -6.217 3.175 1.00 96.56 102 ILE A CA 1
ATOM 772 C C . ILE A 1 102 ? -7.335 -4.997 3.146 1.00 96.56 102 ILE A C 1
ATOM 774 O O . ILE A 1 102 ? -7.681 -4.010 2.501 1.00 96.56 102 ILE A O 1
ATOM 778 N N . ILE A 1 103 ? -6.184 -5.027 3.831 1.00 97.81 103 ILE A N 1
ATOM 779 C CA . ILE A 1 103 ? -5.354 -3.818 4.003 1.00 97.81 103 ILE A CA 1
ATOM 780 C C . ILE A 1 103 ? -4.811 -3.326 2.665 1.00 97.81 103 ILE A C 1
ATOM 782 O O . ILE A 1 103 ? -5.078 -2.187 2.284 1.00 97.81 103 ILE A O 1
ATOM 786 N N . ILE A 1 104 ? -4.066 -4.174 1.952 1.00 98.12 104 ILE A N 1
ATOM 787 C CA . ILE A 1 104 ? -3.380 -3.767 0.721 1.00 98.12 104 ILE A CA 1
ATOM 788 C C . ILE A 1 104 ? -4.393 -3.335 -0.355 1.00 98.12 104 ILE A C 1
ATOM 790 O O . ILE A 1 104 ? -4.267 -2.211 -0.847 1.00 98.12 104 ILE A O 1
ATOM 794 N N . PRO A 1 105 ? -5.442 -4.122 -0.682 1.00 97.44 105 PRO A N 1
ATOM 795 C CA . PRO A 1 105 ? -6.420 -3.712 -1.686 1.00 97.44 105 PRO A CA 1
ATOM 796 C C . PRO A 1 105 ? -7.172 -2.441 -1.299 1.00 97.44 105 PRO A C 1
ATOM 798 O O . PRO A 1 105 ? -7.428 -1.602 -2.158 1.00 97.44 105 PRO A O 1
ATOM 801 N N . ARG A 1 106 ? -7.514 -2.250 -0.016 1.00 96.88 106 ARG A N 1
ATOM 802 C CA . ARG A 1 106 ? -8.254 -1.053 0.399 1.00 96.88 106 ARG A CA 1
ATOM 803 C C . ARG A 1 106 ? -7.396 0.206 0.353 1.00 96.88 106 ARG A C 1
ATOM 805 O O . ARG A 1 106 ? -7.910 1.236 -0.064 1.00 96.88 106 ARG A O 1
ATOM 812 N N . LEU A 1 107 ? -6.121 0.138 0.744 1.00 97.81 107 LEU A N 1
ATOM 813 C CA . LEU A 1 107 ? -5.213 1.286 0.645 1.00 97.81 107 LEU A CA 1
ATOM 814 C C . LEU A 1 107 ? -4.956 1.672 -0.814 1.00 97.81 107 LEU A C 1
ATOM 816 O O . LEU A 1 107 ? -5.093 2.843 -1.158 1.00 97.81 107 LEU A O 1
ATOM 820 N N . LEU A 1 108 ? -4.668 0.693 -1.680 1.00 97.19 108 LEU A N 1
ATOM 821 C CA . LEU A 1 108 ? -4.491 0.939 -3.114 1.00 97.19 108 LEU A CA 1
ATOM 822 C C . LEU A 1 108 ? -5.769 1.496 -3.753 1.00 97.19 108 LEU A C 1
ATOM 824 O O . LEU A 1 108 ? -5.697 2.452 -4.518 1.00 97.19 108 LEU A O 1
ATOM 828 N N . GLY A 1 109 ? -6.933 0.943 -3.403 1.00 95.56 109 GLY A N 1
ATOM 829 C CA . GLY A 1 109 ? -8.226 1.396 -3.912 1.00 95.56 109 GLY A CA 1
ATOM 830 C C . GLY A 1 109 ? -8.558 2.824 -3.492 1.00 95.56 109 GLY A C 1
ATOM 831 O O . GLY A 1 109 ? -8.906 3.634 -4.341 1.00 95.56 109 GLY A O 1
ATOM 832 N N . LEU A 1 110 ? -8.386 3.163 -2.213 1.00 94.81 110 LEU A N 1
ATOM 833 C CA . LEU A 1 110 ? -8.631 4.519 -1.713 1.00 94.81 110 LEU A CA 1
ATOM 834 C C . LEU A 1 110 ? -7.673 5.546 -2.330 1.00 94.81 110 LEU A C 1
ATOM 836 O O . LEU A 1 110 ? -8.107 6.628 -2.723 1.00 94.81 110 LEU A O 1
ATOM 840 N N . ALA A 1 111 ? -6.385 5.209 -2.448 1.00 94.94 111 ALA A N 1
ATOM 841 C CA . ALA A 1 111 ? -5.409 6.070 -3.111 1.00 94.94 111 ALA A CA 1
ATOM 842 C C . ALA A 1 111 ? -5.751 6.265 -4.595 1.00 94.94 111 ALA A C 1
ATOM 844 O O . ALA A 1 111 ? -5.677 7.384 -5.093 1.00 94.94 111 ALA A O 1
ATOM 845 N N . LEU A 1 112 ? -6.205 5.208 -5.279 1.00 93.94 112 LEU A N 1
ATOM 846 C CA . LEU A 1 112 ? -6.658 5.287 -6.666 1.00 93.94 112 LEU A CA 1
ATOM 847 C C . LEU A 1 112 ? -7.891 6.183 -6.808 1.00 93.94 112 LEU A C 1
ATOM 849 O O . LEU A 1 112 ? -7.890 7.094 -7.628 1.00 93.94 112 LEU A O 1
ATOM 853 N N . GLN A 1 113 ? -8.924 5.975 -5.986 1.00 91.25 113 GLN A N 1
ATOM 854 C CA . GLN A 1 113 ? -10.130 6.811 -5.989 1.00 91.25 113 GLN A CA 1
ATOM 855 C C . GLN A 1 113 ? -9.776 8.288 -5.769 1.00 91.25 113 GLN A C 1
ATOM 857 O O . GLN A 1 113 ? -10.252 9.156 -6.499 1.00 91.25 113 GLN A O 1
ATOM 862 N N . ALA A 1 114 ? -8.891 8.569 -4.811 1.00 91.50 114 ALA A N 1
ATOM 863 C CA . ALA A 1 114 ? -8.403 9.913 -4.531 1.00 91.50 114 ALA A CA 1
ATOM 864 C C . ALA A 1 114 ? -7.615 10.507 -5.706 1.00 91.50 114 ALA A C 1
ATOM 866 O O . ALA A 1 114 ? -7.862 11.647 -6.091 1.00 91.50 114 ALA A O 1
ATOM 867 N N . ALA A 1 115 ? -6.724 9.728 -6.321 1.00 90.69 115 ALA A N 1
ATOM 868 C CA . ALA A 1 115 ? -5.941 10.158 -7.474 1.00 90.69 115 ALA A CA 1
ATOM 869 C C . ALA A 1 115 ? -6.812 10.484 -8.698 1.00 90.69 115 ALA A C 1
ATOM 871 O O . ALA A 1 115 ? -6.452 11.353 -9.494 1.00 90.69 115 ALA A O 1
ATOM 872 N N . MET A 1 116 ? -7.952 9.803 -8.839 1.00 87.44 116 MET A N 1
ATOM 873 C CA . MET A 1 116 ? -8.870 9.944 -9.970 1.00 87.44 116 MET A CA 1
ATOM 874 C C . MET A 1 116 ? -9.926 11.044 -9.796 1.00 87.44 116 MET A C 1
ATOM 876 O O . MET A 1 116 ? -10.551 11.423 -10.784 1.00 87.44 116 MET A O 1
ATOM 880 N N . GLN A 1 117 ? -10.140 11.570 -8.585 1.00 82.31 117 GLN A N 1
ATOM 881 C CA . GLN A 1 117 ? -11.182 12.580 -8.328 1.00 82.31 117 GLN A CA 1
ATOM 882 C C . GLN A 1 117 ? -10.898 13.961 -8.943 1.00 82.31 117 GLN A C 1
ATOM 884 O O . GLN A 1 117 ? -11.822 14.760 -9.085 1.00 82.31 117 GLN A O 1
ATOM 889 N N . GLY A 1 118 ? -9.670 14.224 -9.401 1.00 66.62 118 GLY A N 1
ATOM 890 C CA . GLY A 1 118 ? -9.310 15.488 -10.047 1.00 66.62 118 GLY A CA 1
ATOM 891 C C . GLY A 1 118 ? -9.488 16.709 -9.133 1.00 66.62 118 GLY A C 1
ATOM 892 O O . GLY A 1 118 ? -9.605 16.590 -7.916 1.00 66.62 118 GLY A O 1
ATOM 893 N N . SER A 1 119 ? -9.480 17.905 -9.724 1.00 58.31 119 SER A N 1
ATOM 894 C CA . SER A 1 119 ? -9.644 19.183 -9.017 1.00 58.31 119 SER A CA 1
ATOM 895 C C . SER A 1 119 ? -11.118 19.449 -8.664 1.00 58.31 119 SER A C 1
ATOM 897 O O . SER A 1 119 ? -11.750 20.330 -9.242 1.00 58.31 119 SER A O 1
ATOM 899 N N . SER A 1 120 ? -11.697 18.656 -7.762 1.00 61.00 120 SER A N 1
ATOM 900 C CA . SER A 1 120 ? -12.993 18.955 -7.135 1.00 61.00 120 SER A CA 1
ATOM 901 C C . SER A 1 120 ? -12.848 19.965 -5.988 1.00 61.00 120 SER A C 1
ATOM 903 O O . SER A 1 120 ? -11.765 20.113 -5.430 1.00 61.00 120 SER A O 1
ATOM 905 N N . ASP A 1 121 ? -13.952 20.601 -5.572 1.00 62.34 121 ASP A N 1
ATOM 906 C CA . ASP A 1 121 ? -13.997 21.546 -4.432 1.00 62.34 121 ASP A CA 1
ATOM 907 C C . ASP A 1 121 ? -13.475 20.953 -3.105 1.00 62.34 121 ASP A C 1
ATOM 909 O O . ASP A 1 121 ? -13.146 21.688 -2.177 1.00 62.34 121 ASP A O 1
ATOM 913 N N . HIS A 1 122 ? -13.400 19.623 -3.010 1.00 71.56 122 HIS A N 1
ATOM 914 C CA . HIS A 1 122 ? -12.841 18.893 -1.876 1.00 71.56 122 HIS A CA 1
ATOM 915 C C . HIS A 1 122 ? -11.725 17.985 -2.390 1.00 71.56 122 HIS A C 1
ATOM 917 O O . HIS A 1 122 ? -11.992 16.934 -2.973 1.00 71.56 122 HIS A O 1
ATOM 923 N N . GLN A 1 123 ? -10.474 18.403 -2.210 1.00 84.50 123 GLN A N 1
ATOM 924 C CA . GLN A 1 123 ? -9.324 17.558 -2.507 1.00 84.50 123 GLN A CA 1
ATOM 925 C C . GLN A 1 123 ? -9.170 16.524 -1.390 1.00 84.50 123 GLN A C 1
ATOM 927 O O . GLN A 1 123 ? -9.090 16.863 -0.210 1.00 84.50 123 GLN A O 1
ATOM 932 N N . SER A 1 124 ? -9.158 15.247 -1.766 1.00 91.44 124 SER A N 1
ATOM 933 C CA . SER A 1 124 ? -8.978 14.153 -0.814 1.00 91.44 124 SER A CA 1
ATOM 934 C C . SER A 1 124 ? -7.623 14.276 -0.103 1.00 91.44 124 SER A C 1
ATOM 936 O O . SER A 1 124 ? -6.604 14.350 -0.789 1.00 91.44 124 SER A O 1
ATOM 938 N N . PRO A 1 125 ? -7.543 14.166 1.238 1.00 93.38 125 PRO A N 1
ATOM 939 C CA . PRO A 1 125 ? -6.256 14.162 1.938 1.00 93.38 125 PRO A CA 1
ATOM 940 C C . PRO A 1 125 ? -5.380 12.965 1.539 1.00 93.38 125 PRO A C 1
ATOM 942 O O . PRO A 1 125 ? -4.188 12.946 1.815 1.00 93.38 125 PRO A O 1
ATOM 945 N N . LEU A 1 126 ? -5.951 11.950 0.881 1.00 94.12 126 LEU A N 1
ATOM 946 C CA . LEU A 1 126 ? -5.221 10.758 0.453 1.00 94.12 126 LEU A CA 1
ATOM 947 C C . LEU A 1 126 ? -4.332 10.979 -0.782 1.00 94.12 126 LEU A C 1
ATOM 949 O O . LEU A 1 126 ? -3.561 10.081 -1.106 1.00 94.12 126 LEU A O 1
ATOM 953 N N . VAL A 1 127 ? -4.430 12.127 -1.470 1.00 92.56 127 VAL A N 1
ATOM 954 C CA . VAL A 1 127 ? -3.455 12.496 -2.518 1.00 92.56 127 VAL A CA 1
ATOM 955 C C . VAL A 1 127 ? -2.269 13.294 -1.980 1.00 92.56 127 VAL A C 1
ATOM 957 O O . VAL A 1 127 ? -1.342 13.556 -2.742 1.00 92.56 127 VAL A O 1
ATOM 960 N N . GLU A 1 128 ? -2.290 13.679 -0.701 1.00 94.25 128 GLU A N 1
ATOM 961 C CA . GLU A 1 128 ? -1.193 14.408 -0.068 1.00 94.25 128 GLU A CA 1
ATOM 962 C C . GLU A 1 128 ? 0.038 13.510 0.081 1.00 94.25 128 GLU A C 1
ATOM 964 O O . GLU A 1 128 ? -0.050 12.381 0.577 1.00 94.25 128 GLU A O 1
ATOM 969 N N . GLU A 1 129 ? 1.210 14.040 -0.274 1.00 95.44 129 GLU A N 1
ATOM 970 C CA . GLU A 1 129 ? 2.486 13.320 -0.190 1.00 95.44 129 GLU A CA 1
ATOM 971 C C . GLU A 1 129 ? 2.753 12.777 1.221 1.00 95.44 129 GLU A C 1
ATOM 973 O O . GLU A 1 129 ? 3.236 11.654 1.374 1.00 95.44 129 GLU A O 1
ATOM 978 N N . SER A 1 130 ? 2.393 13.534 2.262 1.00 97.25 130 SER A N 1
ATOM 979 C CA . SER A 1 130 ? 2.565 13.117 3.659 1.00 97.25 130 SER A CA 1
ATOM 980 C C . SER A 1 130 ? 1.723 11.887 4.019 1.00 97.25 130 SER A C 1
ATOM 982 O O . SER A 1 130 ? 2.191 11.006 4.743 1.00 97.25 130 SER A O 1
ATOM 984 N N . VAL A 1 131 ? 0.508 11.782 3.476 1.00 97.88 131 VAL A N 1
ATOM 985 C CA . VAL A 1 131 ? -0.385 10.639 3.700 1.00 97.88 131 VAL A CA 1
ATOM 986 C C . VAL A 1 131 ? 0.068 9.438 2.882 1.00 97.88 131 VAL A C 1
ATOM 988 O O . VAL A 1 131 ? 0.161 8.340 3.430 1.00 97.88 131 VAL A O 1
ATOM 991 N N . LEU A 1 132 ? 0.419 9.629 1.608 1.00 97.50 132 LEU A N 1
ATOM 992 C CA . LEU A 1 132 ? 0.973 8.558 0.774 1.00 97.50 132 LEU A CA 1
ATOM 993 C C . LEU A 1 132 ? 2.260 7.990 1.380 1.00 97.50 132 LEU A C 1
ATOM 995 O O . LEU A 1 132 ? 2.399 6.774 1.511 1.00 97.50 132 LEU A O 1
ATOM 999 N N . SER A 1 133 ? 3.154 8.859 1.854 1.00 97.56 133 SER A N 1
ATOM 1000 C CA . SER A 1 133 ? 4.378 8.463 2.556 1.00 97.56 133 SER A CA 1
ATOM 1001 C C . SER A 1 133 ? 4.086 7.677 3.834 1.00 97.56 133 SER A C 1
ATOM 1003 O O . SER A 1 133 ? 4.818 6.742 4.143 1.00 97.56 133 SER A O 1
ATOM 1005 N N . ALA A 1 134 ? 3.002 7.989 4.552 1.00 98.38 134 ALA A N 1
ATOM 1006 C CA . ALA A 1 134 ? 2.567 7.223 5.720 1.00 98.38 134 ALA A CA 1
ATOM 1007 C C . ALA A 1 134 ? 1.907 5.877 5.351 1.00 98.38 134 ALA A C 1
ATOM 1009 O O . ALA A 1 134 ? 1.953 4.934 6.142 1.00 98.38 134 ALA A O 1
ATOM 1010 N N . MET A 1 135 ? 1.318 5.746 4.156 1.00 98.56 135 MET A N 1
ATOM 1011 C CA . MET A 1 135 ? 0.776 4.476 3.653 1.00 98.56 135 MET A CA 1
ATOM 1012 C C . MET A 1 135 ? 1.872 3.492 3.231 1.00 98.56 135 MET A C 1
ATOM 1014 O O . MET A 1 135 ? 1.696 2.284 3.410 1.00 98.56 135 MET A O 1
ATOM 1018 N N . VAL A 1 136 ? 3.002 3.978 2.701 1.00 98.31 136 VAL A N 1
ATOM 1019 C CA . VAL A 1 136 ? 4.103 3.119 2.226 1.00 98.31 136 VAL A CA 1
ATOM 1020 C C . VAL A 1 136 ? 4.576 2.136 3.313 1.00 98.31 136 VAL A C 1
ATOM 1022 O O . VAL A 1 136 ? 4.546 0.936 3.044 1.00 98.31 136 VAL A O 1
ATOM 1025 N N . PRO A 1 137 ? 4.917 2.546 4.553 1.00 98.31 137 PRO A N 1
ATOM 1026 C CA . PRO A 1 137 ? 5.296 1.620 5.623 1.00 98.31 137 PRO A CA 1
ATOM 1027 C C . PRO A 1 137 ? 4.228 0.585 5.985 1.00 98.31 137 PRO A C 1
ATOM 1029 O O . PRO A 1 137 ? 4.575 -0.536 6.364 1.00 98.31 137 PRO A O 1
ATOM 1032 N N . VAL A 1 138 ? 2.939 0.920 5.852 1.00 98.62 138 VAL A N 1
ATOM 1033 C CA . VAL A 1 138 ? 1.842 -0.037 6.073 1.00 98.62 138 VAL A CA 1
ATOM 1034 C C . VAL A 1 138 ? 1.906 -1.143 5.023 1.00 98.62 138 VAL A C 1
ATOM 1036 O O . VAL A 1 138 ? 1.905 -2.329 5.360 1.00 98.62 138 VAL A O 1
ATOM 1039 N N . ILE A 1 139 ? 1.997 -0.762 3.747 1.00 98.50 139 ILE A N 1
ATOM 1040 C CA . ILE A 1 139 ? 2.070 -1.699 2.621 1.00 98.50 139 ILE A CA 1
ATOM 1041 C C . ILE A 1 139 ? 3.358 -2.525 2.697 1.00 98.50 139 ILE A C 1
ATOM 1043 O O . ILE A 1 139 ? 3.306 -3.750 2.617 1.00 98.50 139 ILE A O 1
ATOM 1047 N N . SER A 1 140 ? 4.501 -1.884 2.929 1.00 98.06 140 SER A N 1
ATOM 1048 C CA . SER A 1 140 ? 5.795 -2.557 3.042 1.00 98.06 140 SER A CA 1
ATOM 1049 C C . SER A 1 140 ? 5.793 -3.596 4.164 1.00 98.06 140 SER A C 1
ATOM 1051 O O . SER A 1 140 ? 6.123 -4.759 3.934 1.00 98.06 140 SER A O 1
ATOM 1053 N N . THR A 1 141 ? 5.359 -3.210 5.370 1.00 98.00 141 THR A N 1
ATOM 1054 C CA . THR A 1 141 ? 5.306 -4.112 6.532 1.00 98.00 141 THR A CA 1
ATOM 1055 C C . THR A 1 141 ? 4.347 -5.273 6.299 1.00 98.00 141 THR A C 1
ATOM 1057 O O . THR A 1 141 ? 4.675 -6.418 6.608 1.00 98.00 141 THR A O 1
ATOM 1060 N N . THR A 1 142 ? 3.168 -5.008 5.732 1.00 97.56 142 THR A N 1
ATOM 1061 C CA . THR A 1 142 ? 2.217 -6.080 5.414 1.00 97.56 142 THR A CA 1
ATOM 1062 C C . THR A 1 142 ? 2.791 -7.048 4.382 1.00 97.56 142 THR A C 1
ATOM 1064 O O . THR A 1 142 ? 2.708 -8.253 4.603 1.00 97.56 142 THR A O 1
ATOM 1067 N N . CYS 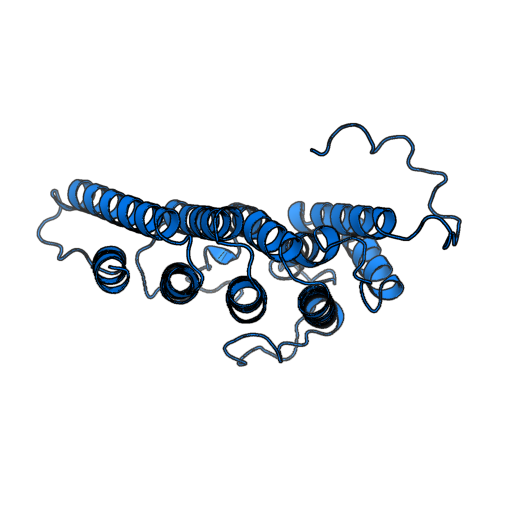A 1 143 ? 3.450 -6.553 3.328 1.00 97.38 143 CYS A N 1
ATOM 1068 C CA . CYS A 1 143 ? 4.074 -7.373 2.285 1.00 97.38 143 CYS A CA 1
ATOM 1069 C C . CYS A 1 143 ? 5.216 -8.258 2.802 1.00 97.38 143 CYS A C 1
ATOM 1071 O O . CYS A 1 143 ? 5.280 -9.428 2.423 1.00 97.38 143 CYS A O 1
ATOM 1073 N N . VAL A 1 144 ? 6.076 -7.748 3.693 1.00 96.12 144 VAL A N 1
ATOM 1074 C CA . VAL A 1 144 ? 7.157 -8.538 4.327 1.00 96.12 144 VAL A CA 1
ATOM 1075 C C . VAL A 1 144 ? 6.603 -9.760 5.060 1.00 96.12 144 VAL A C 1
ATOM 1077 O O . VAL A 1 144 ? 7.242 -10.810 5.101 1.00 96.12 144 VAL A O 1
ATOM 1080 N N . ARG A 1 145 ? 5.407 -9.627 5.636 1.00 94.81 145 ARG A N 1
ATOM 1081 C CA . ARG A 1 145 ? 4.773 -10.636 6.488 1.00 94.81 145 ARG A CA 1
ATOM 1082 C C . ARG A 1 145 ? 3.840 -11.596 5.755 1.00 94.81 145 ARG A C 1
ATOM 1084 O O . ARG A 1 145 ? 3.229 -12.460 6.381 1.00 94.81 145 ARG A O 1
ATOM 1091 N N . LEU A 1 146 ? 3.693 -11.453 4.441 1.00 96.31 146 LEU A N 1
ATOM 1092 C CA . LEU A 1 146 ? 2.873 -12.370 3.660 1.00 96.31 146 LEU A CA 1
ATOM 1093 C C . LEU A 1 146 ? 3.574 -13.719 3.484 1.00 96.31 146 LEU A C 1
ATOM 1095 O O . LEU A 1 146 ? 4.761 -13.797 3.169 1.00 96.31 146 LEU A O 1
ATOM 1099 N N . GLN A 1 147 ? 2.802 -14.800 3.595 1.00 94.44 147 GLN A N 1
ATOM 1100 C CA . GLN A 1 147 ? 3.251 -16.120 3.161 1.00 94.44 147 GLN A CA 1
ATOM 1101 C C . GLN A 1 147 ? 3.489 -16.113 1.646 1.00 94.44 147 GLN A C 1
ATOM 1103 O O . GLN A 1 147 ? 2.782 -15.423 0.912 1.00 94.44 147 GLN A O 1
ATOM 1108 N N . SER A 1 148 ? 4.432 -16.924 1.157 1.00 94.25 148 SER A N 1
ATOM 1109 C CA . SER A 1 148 ? 4.894 -16.889 -0.242 1.00 94.25 148 SER A CA 1
ATOM 1110 C C . SER A 1 148 ? 3.770 -16.944 -1.282 1.00 94.25 148 SER A C 1
ATOM 1112 O O . SER A 1 148 ? 3.827 -16.223 -2.274 1.00 94.25 148 SER A O 1
ATOM 1114 N N . GLN A 1 149 ? 2.721 -17.740 -1.042 1.00 95.69 149 GLN A N 1
ATOM 1115 C CA . GLN A 1 149 ? 1.570 -17.816 -1.946 1.00 95.69 149 GLN A CA 1
ATOM 1116 C C . GLN A 1 149 ? 0.800 -16.487 -2.023 1.00 95.69 149 GLN A C 1
ATOM 1118 O O . GLN A 1 149 ? 0.543 -15.995 -3.120 1.00 95.69 149 GLN A O 1
ATOM 1123 N N . LEU A 1 150 ? 0.450 -15.894 -0.876 1.00 97.12 150 LEU A N 1
ATOM 1124 C CA . LEU A 1 150 ? -0.262 -14.611 -0.831 1.00 97.12 150 LEU A CA 1
ATOM 1125 C C . LEU A 1 150 ? 0.626 -13.470 -1.331 1.00 97.12 150 LEU A C 1
ATOM 1127 O O . LEU A 1 150 ? 0.150 -12.583 -2.027 1.00 97.12 150 LEU A O 1
ATOM 1131 N N . ALA A 1 151 ? 1.924 -13.519 -1.034 1.00 97.25 151 ALA A N 1
ATOM 1132 C CA . ALA A 1 151 ? 2.904 -12.554 -1.512 1.00 97.25 151 ALA A CA 1
ATOM 1133 C C . ALA A 1 151 ? 2.995 -12.545 -3.049 1.00 97.25 151 ALA A C 1
ATOM 1135 O O . ALA A 1 151 ? 2.939 -11.476 -3.653 1.00 97.25 151 ALA A O 1
ATOM 1136 N N . GLY A 1 152 ? 3.048 -13.718 -3.693 1.00 97.50 152 GLY A N 1
ATOM 1137 C CA . GLY A 1 152 ? 3.016 -13.822 -5.157 1.00 97.50 152 GLY A CA 1
ATOM 1138 C C . GLY A 1 152 ? 1.708 -13.305 -5.764 1.00 97.50 152 GLY A C 1
ATOM 1139 O O . GLY A 1 152 ? 1.723 -12.588 -6.764 1.00 97.50 152 GLY A O 1
ATOM 1140 N N . GLN A 1 153 ? 0.569 -13.588 -5.125 1.00 97.88 153 GLN A N 1
ATOM 1141 C CA . GLN A 1 153 ? -0.727 -13.049 -5.553 1.00 97.88 153 GLN A CA 1
ATOM 1142 C C . GLN A 1 153 ? -0.801 -11.523 -5.399 1.00 97.88 153 GLN A C 1
ATOM 1144 O O . GLN A 1 153 ? -1.286 -10.845 -6.303 1.00 97.88 153 GLN A O 1
ATOM 1149 N N . THR A 1 154 ? -0.295 -10.971 -4.290 1.00 98.06 154 THR A N 1
ATOM 1150 C CA . THR A 1 154 ? -0.174 -9.520 -4.080 1.00 98.06 154 THR A CA 1
ATOM 1151 C C . THR A 1 154 ? 0.689 -8.886 -5.164 1.00 98.06 154 THR A C 1
ATOM 1153 O O . THR A 1 154 ? 0.277 -7.882 -5.739 1.00 98.06 154 THR A O 1
ATOM 1156 N N . ALA A 1 155 ? 1.843 -9.483 -5.484 1.00 97.88 155 ALA A N 1
ATOM 1157 C CA . ALA A 1 155 ? 2.728 -8.997 -6.538 1.00 97.88 155 ALA A CA 1
ATOM 1158 C C . ALA A 1 155 ? 1.999 -8.930 -7.884 1.00 97.88 155 ALA A C 1
ATOM 1160 O O . ALA A 1 155 ? 2.003 -7.891 -8.533 1.00 97.88 155 ALA A O 1
ATOM 1161 N N . SER A 1 156 ? 1.306 -10.006 -8.269 1.00 98.25 156 SER A N 1
ATOM 1162 C CA . SER A 1 156 ? 0.542 -10.054 -9.520 1.00 98.25 156 SER A CA 1
ATOM 1163 C C . SER A 1 156 ? -0.563 -9.006 -9.585 1.00 98.25 156 SER A C 1
ATOM 1165 O O . SER A 1 156 ? -0.711 -8.352 -10.613 1.00 98.25 156 SER A O 1
ATOM 1167 N N . ARG A 1 157 ? -1.322 -8.827 -8.499 1.00 97.75 157 ARG A N 1
ATOM 1168 C CA . ARG A 1 157 ? -2.397 -7.827 -8.417 1.00 97.75 157 ARG A CA 1
ATOM 1169 C C . ARG A 1 157 ? -1.850 -6.404 -8.500 1.00 97.75 157 ARG A C 1
ATOM 1171 O O . ARG A 1 157 ? -2.351 -5.602 -9.279 1.00 97.75 157 ARG A O 1
ATOM 1178 N N . ALA A 1 158 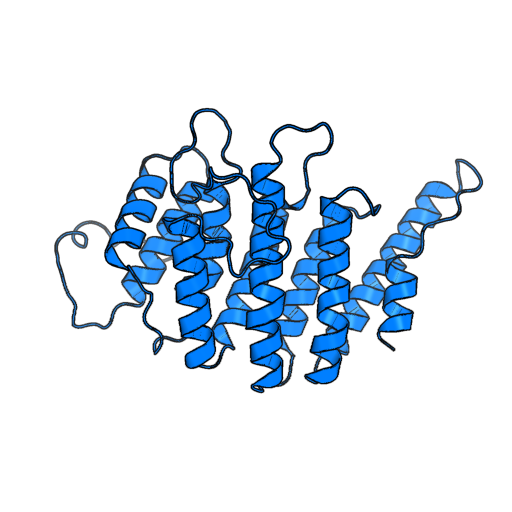? -0.797 -6.104 -7.739 1.00 98.06 158 ALA A N 1
ATOM 1179 C CA . ALA A 1 158 ? -0.164 -4.791 -7.751 1.00 98.06 158 ALA A CA 1
ATOM 1180 C C . ALA A 1 158 ? 0.442 -4.479 -9.126 1.00 98.06 158 ALA A C 1
ATOM 1182 O O . ALA A 1 158 ? 0.165 -3.429 -9.690 1.00 98.06 158 ALA A O 1
ATOM 1183 N N . VAL A 1 159 ? 1.212 -5.396 -9.711 1.00 98.06 159 VAL A N 1
ATOM 1184 C CA . VAL A 1 159 ? 1.812 -5.177 -11.033 1.00 98.06 159 VAL A CA 1
ATOM 1185 C C . VAL A 1 159 ? 0.738 -4.969 -12.102 1.00 98.06 159 VAL A C 1
ATOM 1187 O O . VAL A 1 159 ? 0.845 -4.018 -12.871 1.00 98.06 159 VAL A O 1
ATOM 1190 N N . SER A 1 160 ? -0.322 -5.784 -12.117 1.00 96.94 160 SER A N 1
ATOM 1191 C CA . SER A 1 160 ? -1.403 -5.633 -13.100 1.00 96.94 160 SER A CA 1
ATOM 1192 C C . SER A 1 160 ? -2.183 -4.325 -12.923 1.00 96.94 160 SER A C 1
ATOM 1194 O O . SER A 1 160 ? -2.502 -3.667 -13.910 1.00 96.94 160 SER A O 1
ATOM 1196 N N . LEU A 1 161 ? -2.402 -3.860 -11.689 1.00 96.31 161 LEU A N 1
ATOM 1197 C CA . LEU A 1 161 ? -2.972 -2.531 -11.451 1.00 96.31 161 LEU A CA 1
ATOM 1198 C C . LEU A 1 161 ? -2.109 -1.418 -12.051 1.00 96.31 161 LEU A C 1
ATOM 1200 O O . LEU A 1 161 ? -2.619 -0.528 -12.725 1.00 96.31 161 LEU A O 1
ATOM 1204 N N . PHE A 1 162 ? -0.803 -1.447 -11.796 1.00 97.31 162 PHE A N 1
ATOM 1205 C CA . PHE A 1 162 ? 0.087 -0.355 -12.186 1.00 97.31 162 PHE A CA 1
ATOM 1206 C C . PHE A 1 162 ? 0.440 -0.360 -13.677 1.00 97.31 162 PHE A C 1
ATOM 1208 O O . PHE A 1 162 ? 0.572 0.712 -14.266 1.00 97.31 162 PHE A O 1
ATOM 1215 N N . LEU A 1 163 ? 0.560 -1.540 -14.290 1.00 96.38 163 LEU A N 1
ATOM 1216 C CA . LEU A 1 163 ? 0.853 -1.684 -15.716 1.00 96.38 163 LEU A CA 1
ATOM 1217 C C . LEU A 1 163 ? -0.392 -1.621 -16.602 1.00 96.38 163 LEU A C 1
ATOM 1219 O O . LEU A 1 163 ? -0.329 -1.056 -17.693 1.00 96.38 163 LEU A O 1
ATOM 1223 N N . ASP A 1 164 ? -1.490 -2.238 -16.165 1.00 93.94 164 ASP A N 1
ATOM 1224 C CA . ASP A 1 164 ? -2.662 -2.504 -17.007 1.00 93.94 164 ASP A CA 1
ATOM 1225 C C . ASP A 1 164 ? -3.937 -1.812 -16.507 1.00 93.94 164 ASP A C 1
ATOM 1227 O O . ASP A 1 164 ? -4.961 -1.851 -17.189 1.00 93.94 164 ASP A O 1
ATOM 1231 N N . GLY A 1 165 ? -3.897 -1.170 -15.336 1.00 93.00 165 GLY A N 1
ATOM 1232 C CA . GLY A 1 165 ? -5.080 -0.561 -14.735 1.00 93.00 165 GLY A CA 1
ATOM 1233 C C . GLY A 1 165 ? -6.105 -1.587 -14.251 1.00 93.00 165 GLY A C 1
ATOM 1234 O O . GLY A 1 165 ? -7.282 -1.245 -14.132 1.00 93.00 165 GLY A O 1
ATOM 1235 N N . ASP A 1 166 ? -5.702 -2.839 -13.993 1.00 93.44 166 ASP A N 1
ATOM 1236 C CA . ASP A 1 166 ? -6.627 -3.858 -13.492 1.00 93.44 166 ASP A CA 1
ATOM 1237 C C . ASP A 1 166 ? -7.061 -3.550 -12.053 1.00 93.44 166 ASP A C 1
ATOM 1239 O O . ASP A 1 166 ? -6.267 -3.557 -11.110 1.00 93.44 166 ASP A O 1
ATOM 1243 N N . THR A 1 167 ? -8.358 -3.308 -11.887 1.00 93.56 167 THR A N 1
ATOM 1244 C CA . THR A 1 167 ? -8.992 -2.988 -10.604 1.00 93.56 167 THR A CA 1
ATOM 1245 C C . THR A 1 167 ? -9.812 -4.146 -10.042 1.00 93.56 167 THR A C 1
ATOM 1247 O O . THR A 1 167 ? -10.457 -3.985 -9.012 1.00 93.56 167 THR A O 1
ATOM 1250 N N . SER A 1 168 ? -9.764 -5.330 -10.664 1.00 92.69 168 SER A N 1
ATOM 1251 C CA . SER A 1 168 ? -10.599 -6.490 -10.316 1.00 92.69 168 SER A CA 1
ATOM 1252 C C . SER A 1 168 ? -10.494 -6.946 -8.854 1.00 92.69 168 SER A C 1
ATOM 1254 O O . SER A 1 168 ? -11.449 -7.505 -8.312 1.00 92.69 168 SER A O 1
ATOM 1256 N N . PHE A 1 169 ? -9.345 -6.718 -8.210 1.00 93.38 169 PHE A N 1
ATOM 1257 C CA . PHE A 1 169 ? -9.107 -7.072 -6.808 1.00 93.38 169 PHE A CA 1
ATOM 1258 C C . PHE A 1 169 ? -9.386 -5.932 -5.819 1.00 93.38 169 PHE A C 1
ATOM 1260 O O . PHE A 1 169 ? -9.332 -6.157 -4.608 1.00 93.38 169 PHE A O 1
ATOM 1267 N N . LEU A 1 170 ? -9.620 -4.713 -6.307 1.00 93.88 170 LEU A N 1
ATOM 1268 C CA . LEU A 1 170 ? -9.871 -3.554 -5.461 1.00 93.88 170 LEU A CA 1
ATOM 1269 C C . LEU A 1 170 ? -11.330 -3.553 -4.986 1.00 93.88 170 LEU A C 1
ATOM 1271 O O . LEU A 1 170 ? -12.229 -3.983 -5.706 1.00 93.88 170 LEU A O 1
ATOM 1275 N N . PRO A 1 171 ? -11.603 -3.072 -3.766 1.00 85.38 171 PRO A N 1
ATOM 1276 C CA . PRO A 1 171 ? -12.972 -2.888 -3.313 1.00 85.38 171 PRO A CA 1
ATOM 1277 C C . PRO A 1 171 ? -13.616 -1.696 -4.037 1.00 85.38 171 PRO A C 1
ATOM 1279 O O . PRO A 1 171 ? -12.963 -0.677 -4.235 1.00 85.38 171 PRO A O 1
ATOM 1282 N N . GLU A 1 172 ? -14.917 -1.805 -4.333 1.00 70.25 172 GLU A N 1
ATOM 1283 C CA . GLU A 1 172 ? -15.742 -0.756 -4.968 1.00 70.25 172 GLU A CA 1
ATOM 1284 C C . GLU A 1 172 ? -15.319 -0.431 -6.420 1.00 70.25 172 GLU A C 1
ATOM 1286 O O . GLU A 1 172 ? -14.710 0.591 -6.710 1.00 70.25 172 GLU A O 1
ATOM 1291 N N . ASN A 1 173 ? -15.713 -1.312 -7.350 1.00 63.34 173 ASN A N 1
ATOM 1292 C CA . ASN A 1 173 ? -15.299 -1.384 -8.767 1.00 63.34 173 ASN A CA 1
ATOM 1293 C C . ASN A 1 173 ? -15.747 -0.229 -9.692 1.00 63.34 173 ASN A C 1
ATOM 1295 O O . ASN A 1 173 ? -15.824 -0.408 -10.907 1.00 63.34 173 ASN A O 1
ATOM 1299 N N . ALA A 1 174 ? -16.090 0.944 -9.165 1.00 68.88 174 ALA A N 1
ATOM 1300 C CA . ALA A 1 174 ? -16.541 2.076 -9.975 1.00 68.88 174 ALA A CA 1
ATOM 1301 C C . ALA A 1 174 ? -15.361 2.963 -10.416 1.00 68.88 174 ALA A C 1
ATOM 1303 O O . ALA A 1 174 ? -15.368 4.171 -10.192 1.00 68.88 174 ALA A O 1
ATOM 1304 N N . PHE A 1 175 ? -14.337 2.360 -11.027 1.00 80.12 175 PHE A N 1
ATOM 1305 C CA . PHE A 1 175 ? -13.179 3.087 -11.549 1.00 80.12 175 PHE A CA 1
ATOM 1306 C C . PHE A 1 175 ? -13.366 3.412 -13.041 1.00 80.12 175 PHE A C 1
ATOM 1308 O O . PHE A 1 175 ? -13.782 2.537 -13.806 1.00 80.12 175 PHE A O 1
ATOM 1315 N N . PRO A 1 176 ? -13.076 4.646 -13.493 1.00 72.50 176 PRO A N 1
ATOM 1316 C CA . PRO A 1 176 ? -13.110 4.966 -14.914 1.00 72.50 176 PRO A CA 1
ATOM 1317 C C . PRO A 1 176 ? -12.049 4.190 -15.711 1.00 72.50 176 PRO A C 1
ATOM 1319 O O . PRO A 1 176 ? -11.009 3.795 -15.192 1.00 72.50 176 PRO A O 1
ATOM 1322 N N . SER A 1 177 ? -12.288 4.014 -17.011 1.00 67.00 177 SER A N 1
ATOM 1323 C CA . SER A 1 177 ? -11.500 3.157 -17.913 1.00 67.00 177 SER A CA 1
ATOM 1324 C C . SER A 1 177 ? -10.128 3.718 -18.338 1.00 67.00 177 SER A C 1
ATOM 1326 O O . SER A 1 177 ? -9.573 3.269 -19.337 1.00 67.00 177 SER A O 1
ATOM 1328 N N . GLN A 1 178 ? -9.588 4.722 -17.641 1.00 77.31 178 GLN A N 1
ATOM 1329 C CA . GLN A 1 178 ? -8.346 5.423 -18.006 1.00 77.31 178 GLN A CA 1
ATOM 1330 C C . GLN A 1 178 ? -7.384 5.518 -16.813 1.00 77.31 178 GLN A C 1
ATOM 1332 O O . GLN A 1 178 ? -7.061 6.605 -16.342 1.00 77.31 178 GLN A O 1
ATOM 1337 N N . ILE A 1 179 ? -6.936 4.365 -16.318 1.00 88.06 179 ILE A N 1
ATOM 1338 C CA . ILE A 1 179 ? -5.918 4.276 -15.265 1.00 88.06 179 ILE A CA 1
ATOM 1339 C C . ILE A 1 179 ? -4.550 4.128 -15.929 1.00 88.06 179 ILE A C 1
ATOM 1341 O O . ILE A 1 179 ? -4.322 3.173 -16.670 1.00 88.06 179 ILE A O 1
ATOM 1345 N N . GLN A 1 180 ? -3.641 5.071 -15.680 1.00 89.25 180 GLN A N 1
ATOM 1346 C CA . GLN A 1 180 ? -2.277 5.041 -16.218 1.00 89.25 180 GLN A CA 1
ATOM 1347 C C . GLN A 1 180 ? -1.267 5.445 -15.138 1.00 89.25 180 GLN A C 1
ATOM 1349 O O . GLN A 1 180 ? -0.719 6.541 -15.159 1.00 89.25 180 GLN A O 1
ATOM 1354 N N . LEU A 1 181 ? -1.012 4.558 -14.173 1.00 92.88 181 LEU A N 1
ATOM 1355 C CA . LEU A 1 181 ? -0.242 4.897 -12.966 1.00 92.88 181 LEU A CA 1
ATOM 1356 C C . LEU A 1 181 ? 1.265 5.057 -13.197 1.00 92.88 181 LEU A C 1
ATOM 1358 O O . LEU A 1 181 ? 1.925 5.739 -12.418 1.00 92.88 181 LEU A O 1
ATOM 1362 N N . LEU A 1 182 ? 1.816 4.438 -14.243 1.00 93.50 182 LEU A N 1
ATOM 1363 C CA . LEU A 1 182 ? 3.251 4.491 -14.551 1.00 93.50 182 LEU A CA 1
ATOM 1364 C C . LEU A 1 182 ? 3.599 5.399 -15.735 1.00 93.50 182 LEU A C 1
ATOM 1366 O O . LEU A 1 182 ? 4.748 5.447 -16.151 1.00 93.50 182 LEU A O 1
ATOM 1370 N N . LYS A 1 183 ? 2.631 6.156 -16.260 1.00 87.44 183 LYS A N 1
ATOM 1371 C CA . LYS A 1 183 ? 2.863 7.056 -17.395 1.00 87.44 183 LYS A CA 1
ATOM 1372 C C . LYS A 1 183 ? 2.923 8.507 -16.963 1.00 87.44 183 LYS A C 1
ATOM 1374 O O . LYS A 1 183 ? 2.203 8.922 -16.049 1.00 87.44 183 LYS A O 1
ATOM 1379 N N . LYS A 1 184 ? 3.725 9.302 -17.680 1.00 79.12 184 LYS A N 1
ATOM 1380 C CA . LYS A 1 184 ? 3.665 10.763 -17.589 1.00 79.12 184 LYS A CA 1
ATOM 1381 C C . LYS A 1 184 ? 2.258 11.215 -17.977 1.00 79.12 184 LYS A C 1
ATOM 1383 O O . LYS A 1 184 ? 1.814 10.995 -19.102 1.00 79.12 184 LYS A O 1
ATOM 1388 N N . GLN A 1 185 ? 1.568 11.846 -17.037 1.00 74.69 185 GLN A N 1
ATOM 1389 C CA . GLN A 1 185 ? 0.257 12.423 -17.297 1.00 74.69 185 GLN A CA 1
ATOM 1390 C C . GLN A 1 185 ? 0.411 13.730 -18.083 1.00 74.69 185 GLN A C 1
ATOM 1392 O O . GLN A 1 185 ? 1.386 14.464 -17.914 1.00 74.69 185 GLN A O 1
ATOM 1397 N N . ALA A 1 186 ? -0.541 14.013 -18.972 1.00 66.88 186 ALA A N 1
ATOM 1398 C CA . ALA A 1 186 ? -0.568 15.274 -19.702 1.00 66.88 186 ALA A CA 1
ATOM 1399 C C . ALA A 1 186 ? -1.060 16.407 -18.780 1.00 66.88 186 ALA A C 1
ATOM 1401 O O . ALA A 1 186 ? -2.131 16.300 -18.185 1.00 66.88 186 ALA A O 1
ATOM 1402 N N . GLY A 1 187 ? -0.298 17.501 -18.692 1.00 65.81 187 GLY A N 1
ATOM 1403 C CA . GLY A 1 187 ? -0.601 18.641 -17.813 1.00 65.81 187 GLY A CA 1
ATOM 1404 C C . GLY A 1 187 ? -0.197 18.409 -16.351 1.00 65.81 187 GLY A C 1
ATOM 1405 O O . GLY A 1 187 ? 0.603 17.527 -16.055 1.00 65.81 187 GLY A O 1
ATOM 1406 N N . ASP A 1 188 ? -0.768 19.185 -15.428 1.00 60.59 188 ASP A N 1
ATOM 1407 C CA . ASP A 1 188 ? -0.390 19.189 -14.001 1.00 60.59 188 ASP A CA 1
ATOM 1408 C C . ASP A 1 188 ? -1.012 18.036 -13.179 1.00 60.59 188 ASP A C 1
ATOM 1410 O O . ASP A 1 188 ? -1.089 18.096 -11.953 1.00 60.59 188 ASP A O 1
ATOM 1414 N N . SER A 1 189 ? -1.484 16.967 -13.827 1.00 76.44 189 SER A N 1
ATOM 1415 C CA . SER A 1 189 ? -2.171 15.852 -13.160 1.00 76.44 189 SER A CA 1
ATOM 1416 C C . SER A 1 189 ? -1.188 14.763 -12.704 1.00 76.44 189 SER A C 1
ATOM 1418 O O . SER A 1 189 ? -1.160 13.663 -13.234 1.00 76.44 189 SER A O 1
ATOM 1420 N N . TRP A 1 190 ? -0.360 15.043 -11.698 1.00 87.25 190 TRP A N 1
ATOM 1421 C CA . TRP A 1 190 ? 0.591 14.072 -11.115 1.00 87.25 190 TRP A CA 1
ATOM 1422 C C . TRP A 1 190 ? -0.045 13.098 -10.108 1.00 87.25 190 TRP A C 1
ATOM 1424 O O . TRP A 1 190 ? 0.627 12.202 -9.589 1.00 87.25 190 TRP A O 1
ATOM 1434 N N . SER A 1 191 ? -1.342 13.250 -9.828 1.00 89.50 191 SER A N 1
ATOM 1435 C CA . SER A 1 191 ? -2.052 12.514 -8.778 1.00 89.50 191 SER A CA 1
ATOM 1436 C C . SER A 1 191 ? -2.014 10.994 -8.966 1.00 89.50 191 SER A C 1
ATOM 1438 O O . SER A 1 191 ? -1.915 10.263 -7.983 1.00 89.50 191 SER A O 1
ATOM 1440 N N . GLN A 1 192 ? -2.045 10.518 -10.214 1.00 92.19 192 GLN A N 1
ATOM 1441 C CA . GLN A 1 192 ? -1.909 9.097 -10.548 1.00 92.19 192 GLN A CA 1
ATOM 1442 C C . GLN A 1 192 ? -0.452 8.628 -10.483 1.00 92.19 192 GLN A C 1
ATOM 1444 O O . GLN A 1 192 ? -0.164 7.604 -9.864 1.00 92.19 192 GLN A O 1
ATOM 1449 N N . SER A 1 193 ? 0.483 9.381 -11.074 1.00 93.75 193 SER A N 1
ATOM 1450 C CA . SER A 1 193 ? 1.887 8.961 -11.171 1.00 93.75 193 SER A CA 1
ATOM 1451 C C . SER A 1 193 ? 2.578 8.877 -9.814 1.00 93.75 193 SER A C 1
ATOM 1453 O O . SER A 1 193 ? 3.503 8.092 -9.630 1.00 93.75 193 SER A O 1
ATOM 1455 N N . GLN A 1 194 ? 2.164 9.672 -8.825 1.00 94.25 194 GLN A N 1
ATOM 1456 C CA . GLN A 1 194 ? 2.729 9.590 -7.474 1.00 94.25 194 GLN A CA 1
ATOM 1457 C C . GLN A 1 194 ? 2.398 8.286 -6.744 1.00 94.25 194 GLN A C 1
ATOM 1459 O O . GLN A 1 194 ? 3.142 7.895 -5.846 1.00 94.25 194 GLN A O 1
ATOM 1464 N N . MET A 1 195 ? 1.347 7.563 -7.151 1.00 95.81 195 MET A N 1
ATOM 1465 C CA . MET A 1 195 ? 0.995 6.276 -6.545 1.00 95.81 195 MET A CA 1
ATOM 1466 C C . MET A 1 195 ? 2.101 5.228 -6.704 1.00 95.81 195 MET A C 1
ATOM 1468 O O . MET A 1 195 ? 2.090 4.226 -5.992 1.00 95.81 195 MET A O 1
ATOM 1472 N N . VAL A 1 196 ? 3.080 5.448 -7.591 1.00 97.50 196 VAL A N 1
ATOM 1473 C CA . VAL A 1 196 ? 4.266 4.590 -7.724 1.00 97.50 196 VAL A CA 1
ATOM 1474 C C . VAL A 1 196 ? 5.025 4.416 -6.396 1.00 97.50 196 VAL A C 1
ATOM 1476 O O . VAL A 1 196 ? 5.640 3.372 -6.181 1.00 97.50 196 VAL A O 1
ATOM 1479 N N . CYS A 1 197 ? 4.912 5.356 -5.446 1.00 97.69 197 CYS A N 1
ATOM 1480 C CA . CYS A 1 197 ? 5.432 5.169 -4.086 1.00 97.69 197 CYS A CA 1
ATOM 1481 C C . CYS A 1 197 ? 4.792 3.969 -3.359 1.00 97.69 197 CYS A C 1
ATOM 1483 O O . CYS A 1 197 ? 5.477 3.238 -2.646 1.00 97.69 197 CYS A O 1
ATOM 1485 N N . LEU A 1 198 ? 3.503 3.703 -3.589 1.00 98.38 198 LEU A N 1
ATOM 1486 C CA . LEU A 1 198 ? 2.788 2.560 -3.018 1.00 98.38 198 LEU A CA 1
ATOM 1487 C C . LEU A 1 198 ? 3.181 1.253 -3.716 1.00 98.38 198 LEU A C 1
ATOM 1489 O O . LEU A 1 198 ? 3.320 0.226 -3.050 1.00 98.38 198 LEU A O 1
ATOM 1493 N N . LEU A 1 199 ? 3.421 1.291 -5.035 1.00 98.19 199 LEU A N 1
ATOM 1494 C CA . LEU A 1 199 ? 3.953 0.140 -5.772 1.00 98.19 199 LEU A CA 1
ATOM 1495 C C . LEU A 1 199 ? 5.297 -0.298 -5.197 1.00 98.19 199 LEU A C 1
ATOM 1497 O O . LEU A 1 199 ? 5.487 -1.489 -4.962 1.00 98.19 199 LEU A O 1
ATOM 1501 N N . MET A 1 200 ? 6.191 0.655 -4.920 1.00 95.25 200 MET A N 1
ATOM 1502 C CA . MET A 1 200 ? 7.484 0.385 -4.290 1.00 95.25 200 MET A CA 1
ATOM 1503 C C . MET A 1 200 ? 7.309 -0.427 -2.997 1.00 95.25 200 MET A C 1
ATOM 1505 O O . MET A 1 200 ? 7.964 -1.457 -2.833 1.00 95.25 200 MET A O 1
ATOM 1509 N N . GLY A 1 201 ? 6.374 -0.038 -2.123 1.00 93.75 201 GLY A N 1
ATOM 1510 C CA . GLY A 1 201 ? 6.053 -0.812 -0.918 1.00 93.75 201 GLY A CA 1
ATOM 1511 C C . GLY A 1 201 ? 5.511 -2.215 -1.219 1.00 93.75 201 GLY A C 1
ATOM 1512 O O . GLY A 1 201 ? 5.862 -3.177 -0.538 1.00 93.75 201 GLY A O 1
ATOM 1513 N N . CYS A 1 202 ? 4.704 -2.364 -2.274 1.00 95.25 202 CYS A N 1
ATOM 1514 C CA . CYS A 1 202 ? 4.149 -3.655 -2.683 1.00 95.25 202 CYS A CA 1
ATOM 1515 C C . CYS A 1 202 ? 5.198 -4.629 -3.221 1.00 95.25 202 CYS A C 1
ATOM 1517 O O . CYS A 1 202 ? 5.109 -5.809 -2.910 1.00 95.25 202 CYS A O 1
ATOM 1519 N N . VAL A 1 203 ? 6.142 -4.189 -4.063 1.00 95.75 203 VAL A N 1
ATOM 1520 C CA . VAL A 1 203 ? 7.020 -5.110 -4.817 1.00 95.75 203 VAL A CA 1
ATOM 1521 C C . VAL A 1 203 ? 8.437 -5.191 -4.259 1.00 95.75 203 VAL A C 1
ATOM 1523 O O . VAL A 1 203 ? 9.033 -6.275 -4.229 1.00 95.75 203 VAL A O 1
ATOM 1526 N N . CYS A 1 204 ? 8.981 -4.088 -3.738 1.00 95.69 204 CYS A N 1
ATOM 1527 C CA . CYS A 1 204 ? 10.334 -4.075 -3.185 1.00 95.69 204 CYS A CA 1
ATOM 1528 C C . CYS A 1 204 ? 10.389 -4.790 -1.827 1.00 95.69 204 CYS A C 1
ATOM 1530 O O . CYS A 1 204 ? 11.371 -5.477 -1.544 1.00 95.69 204 CYS A O 1
ATOM 1532 N N . SER A 1 205 ? 9.311 -4.757 -1.039 1.00 94.81 205 SER A N 1
ATOM 1533 C CA . SER A 1 205 ? 9.270 -5.343 0.311 1.00 94.81 205 SER A CA 1
ATOM 1534 C C . SER A 1 205 ? 8.861 -6.821 0.375 1.00 94.81 205 SER A C 1
ATOM 1536 O O . SER A 1 205 ? 8.915 -7.418 1.446 1.00 94.81 205 SER A O 1
ATOM 1538 N N . LEU A 1 206 ? 8.485 -7.450 -0.745 1.00 92.69 206 LEU A N 1
ATOM 1539 C CA . LEU A 1 206 ? 8.147 -8.885 -0.762 1.00 92.69 206 LEU A CA 1
ATOM 1540 C C . LEU A 1 206 ? 9.348 -9.773 -0.388 1.00 92.69 206 LEU A C 1
ATOM 1542 O O . LEU A 1 206 ? 10.487 -9.415 -0.714 1.00 92.69 206 LEU A O 1
ATOM 1546 N N . PRO A 1 207 ? 9.118 -10.969 0.187 1.00 89.56 207 PRO A N 1
ATOM 1547 C CA . PRO A 1 207 ? 10.171 -11.959 0.399 1.00 89.56 207 PRO A CA 1
ATOM 1548 C C . PRO A 1 207 ? 10.969 -12.247 -0.884 1.00 89.56 207 PRO A C 1
ATOM 1550 O O . PRO A 1 207 ? 10.399 -12.316 -1.969 1.00 89.56 207 PRO A O 1
ATOM 1553 N N . ARG A 1 208 ? 12.288 -12.470 -0.772 1.00 88.38 208 ARG A N 1
ATOM 1554 C CA . ARG A 1 208 ? 13.164 -12.764 -1.932 1.00 88.38 208 ARG A CA 1
ATOM 1555 C C . ARG A 1 208 ? 12.774 -14.029 -2.705 1.00 88.38 208 ARG A C 1
ATOM 1557 O O . ARG A 1 208 ? 13.173 -14.175 -3.850 1.00 88.38 208 ARG A O 1
ATOM 1564 N N . SER A 1 209 ? 12.027 -14.939 -2.084 1.00 89.50 209 SER A N 1
ATOM 1565 C CA . SER A 1 209 ? 11.514 -16.152 -2.728 1.00 89.50 209 SER A CA 1
ATOM 1566 C C . SER A 1 209 ? 10.340 -15.899 -3.678 1.00 89.50 209 SER A C 1
ATOM 1568 O O . SER A 1 209 ? 9.880 -16.836 -4.323 1.00 89.50 209 SER A O 1
ATOM 1570 N N . VAL A 1 210 ? 9.824 -14.670 -3.736 1.00 92.94 210 VAL A N 1
ATOM 1571 C CA . VAL A 1 210 ? 8.675 -14.297 -4.560 1.00 92.94 210 VAL A CA 1
ATOM 1572 C C . VAL A 1 210 ? 9.167 -13.587 -5.812 1.00 92.94 210 VAL A C 1
ATOM 1574 O O . VAL A 1 210 ? 9.795 -12.530 -5.734 1.00 92.94 210 VAL A O 1
ATOM 1577 N N . GLU A 1 211 ? 8.842 -14.156 -6.966 1.00 91.88 211 GLU A N 1
ATOM 1578 C CA . GLU A 1 211 ? 9.085 -13.533 -8.262 1.00 91.88 211 GLU A CA 1
ATOM 1579 C C . GLU A 1 211 ? 8.058 -12.425 -8.527 1.00 91.88 211 GLU A C 1
ATOM 1581 O O . GLU A 1 211 ? 6.863 -12.578 -8.257 1.00 91.88 211 GLU A O 1
ATOM 1586 N N . VAL A 1 212 ? 8.525 -11.298 -9.067 1.00 94.94 212 VAL A N 1
ATOM 1587 C CA . VAL A 1 212 ? 7.652 -10.202 -9.501 1.00 94.94 212 VAL A CA 1
ATOM 1588 C C . VAL A 1 212 ? 7.295 -10.435 -10.973 1.00 94.94 212 VAL A C 1
ATOM 1590 O O . VAL A 1 212 ? 8.203 -10.528 -11.804 1.00 94.94 212 VAL A O 1
ATOM 1593 N N . PRO A 1 213 ? 6.003 -10.543 -11.325 1.00 95.38 213 PRO A N 1
ATOM 1594 C CA . PRO A 1 213 ? 5.597 -10.809 -12.700 1.00 95.38 213 PRO A CA 1
ATOM 1595 C C . PRO A 1 213 ? 5.883 -9.613 -13.615 1.00 95.38 213 PRO A C 1
ATOM 1597 O O . PRO A 1 213 ? 5.955 -8.477 -13.157 1.00 95.38 213 PRO A O 1
ATOM 1600 N N . GLN A 1 214 ? 6.033 -9.877 -14.919 1.00 95.69 214 GLN A N 1
ATOM 1601 C CA . GLN A 1 214 ? 6.260 -8.856 -15.959 1.00 95.69 214 GLN A CA 1
ATOM 1602 C C . GLN A 1 214 ? 7.419 -7.888 -15.640 1.00 95.69 214 GLN A C 1
ATOM 1604 O O . GLN A 1 214 ? 7.382 -6.724 -16.041 1.00 95.69 214 GLN A O 1
ATOM 1609 N N . MET A 1 215 ? 8.453 -8.375 -14.940 1.00 94.81 215 MET A N 1
ATOM 1610 C CA . MET A 1 215 ? 9.558 -7.569 -14.413 1.00 94.81 215 MET A CA 1
ATOM 1611 C C . MET A 1 215 ? 10.182 -6.638 -15.461 1.00 94.81 215 MET A C 1
ATOM 1613 O O . MET A 1 215 ? 10.381 -5.464 -15.177 1.00 94.81 215 MET A O 1
ATOM 1617 N N . ASP A 1 216 ? 10.472 -7.128 -16.668 1.00 95.50 216 ASP A N 1
ATOM 1618 C CA . ASP A 1 216 ? 11.125 -6.311 -17.701 1.00 95.50 216 ASP A CA 1
ATOM 1619 C C . ASP A 1 216 ? 10.248 -5.141 -18.158 1.00 95.50 216 ASP A C 1
ATOM 1621 O O . ASP A 1 216 ? 10.716 -4.009 -18.234 1.00 95.50 216 ASP A O 1
ATOM 1625 N N . ARG A 1 217 ? 8.950 -5.383 -18.389 1.00 97.25 217 ARG A N 1
ATOM 1626 C CA . ARG A 1 217 ? 7.998 -4.317 -18.735 1.00 97.25 217 ARG A CA 1
ATOM 1627 C C . ARG A 1 217 ? 7.859 -3.313 -17.592 1.00 97.25 217 ARG A C 1
ATOM 1629 O O . ARG A 1 217 ? 7.793 -2.116 -17.842 1.00 97.25 217 ARG A O 1
ATOM 1636 N N . LEU A 1 218 ? 7.829 -3.798 -16.351 1.00 97.69 218 LEU A N 1
ATOM 1637 C CA . LEU A 1 218 ? 7.753 -2.935 -15.180 1.00 97.69 218 LEU A CA 1
ATOM 1638 C C . LEU A 1 218 ? 8.985 -2.032 -15.052 1.00 97.69 218 LEU A C 1
ATOM 1640 O O . LEU A 1 218 ? 8.833 -0.840 -14.812 1.00 97.69 218 LEU A O 1
ATOM 1644 N N . LEU A 1 219 ? 10.188 -2.578 -15.237 1.00 97.56 219 LEU A N 1
ATOM 1645 C CA . LEU A 1 219 ? 11.421 -1.793 -15.196 1.00 97.56 219 LEU A CA 1
ATOM 1646 C C . LEU A 1 219 ? 11.457 -0.722 -16.292 1.00 97.56 219 LEU A C 1
ATOM 1648 O O . LEU A 1 219 ? 11.837 0.403 -15.992 1.00 97.56 219 LEU A O 1
ATOM 1652 N N . LEU A 1 220 ? 11.008 -1.040 -17.511 1.00 97.31 220 LEU A N 1
ATOM 1653 C CA . LEU A 1 220 ? 10.940 -0.072 -18.612 1.00 97.31 220 LEU A CA 1
ATOM 1654 C C . LEU A 1 220 ? 10.018 1.115 -18.288 1.00 97.31 220 LEU A C 1
ATOM 1656 O O . LEU A 1 220 ? 10.421 2.263 -18.448 1.00 97.31 220 LEU A O 1
ATOM 1660 N N . GLU A 1 221 ? 8.804 0.860 -17.792 1.00 97.56 221 GLU A N 1
ATOM 1661 C CA . GLU A 1 221 ? 7.858 1.935 -17.446 1.00 97.56 221 GLU A CA 1
ATOM 1662 C C . GLU A 1 221 ? 8.346 2.749 -16.227 1.00 97.56 221 GLU A C 1
ATOM 1664 O O . GLU A 1 221 ? 8.163 3.964 -16.173 1.00 97.56 221 GLU A O 1
ATOM 1669 N N . LEU A 1 222 ? 9.015 2.112 -15.254 1.00 98.12 222 LEU A N 1
ATOM 1670 C CA . LEU A 1 222 ? 9.627 2.809 -14.114 1.00 98.12 222 LEU A CA 1
ATOM 1671 C C . LEU A 1 222 ? 10.797 3.704 -14.540 1.00 98.12 222 LEU A C 1
ATOM 1673 O O . LEU A 1 222 ? 10.911 4.825 -14.043 1.00 98.12 222 LEU A O 1
ATOM 1677 N N . GLU A 1 223 ? 11.650 3.225 -15.446 1.00 97.19 223 GLU A N 1
ATOM 1678 C CA . GLU A 1 223 ? 12.747 4.004 -16.023 1.00 97.19 223 GLU A CA 1
ATOM 1679 C C . GLU A 1 223 ? 12.196 5.219 -16.775 1.00 97.19 223 GLU A C 1
ATOM 1681 O O . GLU A 1 223 ? 12.586 6.352 -16.481 1.00 97.19 223 GLU A O 1
ATOM 1686 N N . GLU A 1 224 ? 11.227 5.008 -17.673 1.00 96.25 224 GLU A N 1
ATOM 1687 C CA . GLU A 1 224 ? 10.585 6.087 -18.424 1.00 96.25 224 GLU A CA 1
ATOM 1688 C C . GLU A 1 224 ? 9.965 7.129 -17.485 1.00 96.25 224 GLU A C 1
ATOM 1690 O O . GLU A 1 224 ? 10.229 8.327 -17.632 1.00 96.25 224 GLU A O 1
ATOM 1695 N N . LEU A 1 225 ? 9.201 6.702 -16.473 1.00 95.69 225 LEU A N 1
ATOM 1696 C CA . LEU A 1 225 ? 8.601 7.617 -15.504 1.00 95.69 225 LEU A CA 1
ATOM 1697 C C . LEU A 1 225 ? 9.664 8.389 -14.710 1.00 95.69 225 LEU A C 1
ATOM 1699 O O . LEU A 1 225 ? 9.510 9.592 -14.502 1.00 95.69 225 LEU A O 1
ATOM 1703 N N . SER A 1 226 ? 10.746 7.723 -14.294 1.00 96.69 226 SER A N 1
ATOM 1704 C CA . SER A 1 226 ? 11.831 8.351 -13.530 1.00 96.69 226 SER A CA 1
ATOM 1705 C C . SER A 1 226 ? 12.594 9.418 -14.321 1.00 96.69 226 SER A C 1
ATOM 1707 O O . SER A 1 226 ? 13.064 10.392 -13.741 1.00 96.69 226 SER A O 1
ATOM 1709 N N . CYS A 1 227 ? 12.678 9.265 -15.643 1.00 94.19 227 CYS A N 1
ATOM 1710 C CA . CYS A 1 227 ? 13.432 10.163 -16.515 1.00 94.19 227 CYS A CA 1
ATOM 1711 C C . CYS A 1 227 ? 12.576 11.278 -17.133 1.00 94.19 227 CYS A C 1
ATOM 1713 O O . CYS A 1 227 ? 13.120 12.287 -17.577 1.00 94.19 227 CYS A O 1
ATOM 1715 N N . THR A 1 228 ? 11.254 11.098 -17.216 1.00 91.88 228 THR A N 1
ATOM 1716 C CA . THR A 1 228 ? 10.369 12.013 -17.963 1.00 91.88 228 THR A CA 1
ATOM 1717 C C . THR A 1 228 ? 9.380 12.786 -17.093 1.00 91.88 228 THR A C 1
ATOM 1719 O O . THR A 1 228 ? 8.835 13.795 -17.552 1.00 91.88 228 THR A O 1
ATOM 1722 N N . CYS A 1 229 ? 9.107 12.333 -15.865 1.00 91.19 229 CYS A N 1
ATOM 1723 C CA . CYS A 1 229 ? 8.180 12.993 -14.952 1.00 91.19 229 CYS A CA 1
ATOM 1724 C C . CYS A 1 229 ? 8.854 14.146 -14.203 1.00 91.19 229 CYS A C 1
ATOM 1726 O O . CYS A 1 229 ? 9.921 13.978 -13.625 1.00 91.19 229 CYS A O 1
ATOM 1728 N N . ASP A 1 230 ? 8.180 15.294 -14.139 1.00 91.12 230 ASP A N 1
ATOM 1729 C CA . ASP A 1 230 ? 8.689 16.488 -13.456 1.00 91.12 230 ASP A CA 1
ATOM 1730 C C . ASP A 1 230 ? 8.276 16.544 -11.966 1.00 91.12 230 ASP A C 1
ATOM 1732 O O . ASP A 1 230 ? 8.698 17.433 -11.229 1.00 91.12 230 ASP A O 1
ATOM 1736 N N . HIS A 1 231 ? 7.449 15.597 -11.501 1.00 92.69 231 HIS A N 1
ATOM 1737 C CA . HIS A 1 231 ? 6.940 15.565 -10.128 1.00 92.69 231 HIS A CA 1
ATOM 1738 C C . HIS A 1 231 ? 7.908 14.834 -9.167 1.00 92.69 231 HIS A C 1
ATOM 1740 O O . HIS A 1 231 ? 8.111 13.624 -9.339 1.00 92.69 231 HIS A O 1
ATOM 1746 N N . PRO A 1 232 ? 8.446 15.511 -8.123 1.00 94.44 232 PRO A N 1
ATOM 1747 C CA . PRO A 1 232 ? 9.465 14.980 -7.207 1.00 94.44 232 PRO A CA 1
ATOM 1748 C C . PRO A 1 232 ? 9.198 13.595 -6.635 1.00 94.44 232 PRO A C 1
ATOM 1750 O O . PRO A 1 232 ? 10.030 12.689 -6.762 1.00 94.44 232 PRO A O 1
ATOM 1753 N N . LEU A 1 233 ? 8.021 13.409 -6.037 1.00 94.19 233 LEU A N 1
ATOM 1754 C CA . LEU A 1 233 ? 7.655 12.141 -5.420 1.00 94.19 233 LEU A CA 1
ATOM 1755 C C . LEU A 1 233 ? 7.539 11.023 -6.462 1.00 94.19 233 LEU A C 1
ATOM 1757 O O . LEU A 1 233 ? 7.974 9.901 -6.197 1.00 94.19 233 LEU A O 1
ATOM 1761 N N . SER A 1 234 ? 6.990 11.320 -7.645 1.00 95.44 234 SER A N 1
ATOM 1762 C CA . SER A 1 234 ? 6.798 10.337 -8.717 1.00 95.44 234 SER A CA 1
ATOM 1763 C C . SER A 1 234 ? 8.128 9.828 -9.258 1.00 95.44 234 SER A C 1
ATOM 1765 O O . SER A 1 234 ? 8.367 8.622 -9.206 1.00 95.44 234 SER A O 1
ATOM 1767 N N . TYR A 1 235 ? 9.010 10.715 -9.733 1.00 95.56 235 TYR A N 1
ATOM 1768 C CA . TYR A 1 235 ? 10.263 10.263 -10.341 1.00 95.56 235 TYR A CA 1
ATOM 1769 C C . TYR A 1 235 ? 11.186 9.604 -9.306 1.00 95.56 235 TYR A C 1
ATOM 1771 O O . TYR A 1 235 ? 11.812 8.586 -9.600 1.00 95.56 235 TYR A O 1
ATOM 1779 N N . THR A 1 236 ? 11.227 10.120 -8.069 1.00 97.25 236 THR A N 1
ATOM 1780 C CA . THR A 1 236 ? 12.087 9.567 -7.009 1.00 97.25 236 THR A CA 1
ATOM 1781 C C . THR A 1 236 ? 11.611 8.178 -6.606 1.00 97.25 236 THR A C 1
ATOM 1783 O O . THR A 1 236 ? 12.412 7.254 -6.465 1.00 97.25 236 THR A O 1
ATOM 1786 N N . SER A 1 237 ? 10.299 8.006 -6.439 1.00 97.81 237 SER A N 1
ATOM 1787 C CA . SER A 1 237 ? 9.717 6.710 -6.093 1.00 97.81 237 SER A CA 1
ATOM 1788 C C . SER A 1 237 ? 9.859 5.701 -7.232 1.00 97.81 237 SER A C 1
ATOM 1790 O O . SER A 1 237 ? 10.131 4.533 -6.967 1.00 97.81 237 SER A O 1
ATOM 1792 N N . ALA A 1 238 ? 9.747 6.141 -8.489 1.00 98.00 238 ALA A N 1
ATOM 1793 C CA . ALA A 1 238 ? 9.981 5.294 -9.654 1.00 98.00 238 ALA A CA 1
ATOM 1794 C C . ALA A 1 238 ? 11.435 4.795 -9.712 1.00 98.00 238 ALA A C 1
ATOM 1796 O O . ALA A 1 238 ? 11.662 3.588 -9.798 1.00 98.00 238 ALA A O 1
ATOM 1797 N N . ALA A 1 239 ? 12.411 5.696 -9.550 1.00 97.94 239 ALA A N 1
ATOM 1798 C CA . ALA A 1 239 ? 13.833 5.350 -9.511 1.00 97.94 239 ALA A CA 1
ATOM 1799 C C . ALA A 1 239 ? 14.166 4.390 -8.355 1.00 97.94 239 ALA A C 1
ATOM 1801 O O . ALA A 1 239 ? 14.851 3.382 -8.547 1.00 97.94 239 ALA A O 1
ATOM 1802 N N . LYS A 1 240 ? 13.630 4.647 -7.153 1.00 97.56 240 LYS A N 1
ATOM 1803 C CA . LYS A 1 240 ? 13.800 3.757 -5.992 1.00 97.56 240 LYS A CA 1
ATOM 1804 C C . LYS A 1 240 ? 13.171 2.385 -6.222 1.00 97.56 240 LYS A C 1
ATOM 1806 O O . LYS A 1 240 ? 13.784 1.371 -5.890 1.00 97.56 240 LYS A O 1
ATOM 1811 N N . CYS A 1 241 ? 11.979 2.337 -6.814 1.00 98.06 241 CYS A N 1
ATOM 1812 C CA . CYS A 1 241 ? 11.313 1.084 -7.152 1.00 98.06 241 CYS A CA 1
ATOM 1813 C C . CYS A 1 241 ? 12.123 0.285 -8.184 1.00 98.06 241 CYS A C 1
ATOM 1815 O O . CYS A 1 241 ? 12.336 -0.913 -7.993 1.00 98.06 241 CYS A O 1
ATOM 1817 N N . TYR A 1 242 ? 12.635 0.946 -9.228 1.00 97.88 242 TYR A N 1
ATOM 1818 C CA . TYR A 1 242 ? 13.517 0.343 -10.228 1.00 97.88 242 TYR A CA 1
ATOM 1819 C C . TYR A 1 242 ? 14.750 -0.286 -9.565 1.00 97.88 242 TYR A C 1
ATOM 1821 O O . TYR A 1 242 ? 14.992 -1.487 -9.705 1.00 97.88 242 TYR A O 1
ATOM 1829 N N . ALA A 1 243 ? 15.483 0.493 -8.763 1.00 96.12 243 ALA A N 1
ATOM 1830 C CA . ALA A 1 243 ? 16.673 0.018 -8.060 1.00 96.12 243 ALA A CA 1
ATOM 1831 C C . ALA A 1 243 ? 16.354 -1.149 -7.108 1.00 96.12 243 ALA A C 1
ATOM 1833 O O . ALA A 1 243 ? 17.069 -2.153 -7.078 1.00 96.12 243 ALA A O 1
ATOM 1834 N N . GLY A 1 244 ? 15.246 -1.063 -6.366 1.00 95.06 244 GLY A N 1
ATOM 1835 C CA . GLY A 1 244 ? 14.797 -2.119 -5.459 1.00 95.06 244 GLY A CA 1
ATOM 1836 C C . GLY A 1 244 ? 14.470 -3.435 -6.170 1.00 95.06 244 GLY A C 1
ATOM 1837 O O . GLY A 1 244 ? 14.772 -4.509 -5.648 1.00 95.06 244 GLY A O 1
ATOM 1838 N N . LEU A 1 245 ? 13.887 -3.370 -7.369 1.00 94.94 245 LEU A N 1
ATOM 1839 C CA . LEU A 1 245 ? 13.585 -4.542 -8.192 1.00 94.94 245 LEU A CA 1
ATOM 1840 C C . LEU A 1 245 ? 14.843 -5.159 -8.811 1.00 94.94 245 LEU A C 1
ATOM 1842 O O . LEU A 1 245 ? 14.999 -6.380 -8.766 1.00 94.94 245 LEU A O 1
ATOM 1846 N N . VAL A 1 246 ? 15.767 -4.338 -9.319 1.00 93.44 246 VAL A N 1
ATOM 1847 C CA . VAL A 1 246 ? 17.070 -4.806 -9.823 1.00 93.44 246 VAL A CA 1
ATOM 1848 C C . VAL A 1 246 ? 17.846 -5.527 -8.718 1.00 93.44 246 VAL A C 1
ATOM 1850 O O . VAL A 1 246 ? 18.299 -6.650 -8.925 1.00 93.44 246 VAL A O 1
ATOM 1853 N N . ASN A 1 247 ? 17.896 -4.956 -7.511 1.00 90.38 247 ASN A N 1
ATOM 1854 C CA . ASN A 1 247 ? 18.559 -5.558 -6.347 1.00 90.38 247 ASN A CA 1
ATOM 1855 C C . ASN A 1 247 ? 17.926 -6.881 -5.879 1.00 90.38 247 ASN A C 1
ATOM 1857 O O . ASN A 1 247 ? 18.556 -7.655 -5.148 1.00 90.38 247 ASN A O 1
ATOM 1861 N N . LYS A 1 248 ? 16.668 -7.138 -6.256 1.00 85.75 248 LYS A N 1
ATOM 1862 C CA . LYS A 1 248 ? 15.956 -8.375 -5.920 1.00 85.75 248 LYS A CA 1
ATOM 1863 C C . LYS A 1 248 ? 16.250 -9.513 -6.900 1.00 85.75 248 LYS A C 1
ATOM 1865 O O . LYS A 1 248 ? 16.046 -10.667 -6.522 1.00 85.75 248 LYS A O 1
ATOM 1870 N N . ARG A 1 249 ? 16.738 -9.228 -8.114 1.00 82.19 249 ARG A N 1
ATOM 1871 C CA . ARG A 1 249 ? 17.041 -10.273 -9.103 1.00 82.19 249 ARG A CA 1
ATOM 1872 C C . ARG A 1 249 ? 18.099 -11.250 -8.563 1.00 82.19 249 ARG A C 1
ATOM 1874 O O . ARG A 1 249 ? 19.055 -10.818 -7.912 1.00 82.19 249 ARG A O 1
ATOM 1881 N N . PRO A 1 250 ? 17.957 -12.565 -8.809 1.00 73.31 250 PRO A N 1
ATOM 1882 C CA . PRO A 1 250 ? 18.993 -13.529 -8.466 1.00 73.31 250 PRO A CA 1
ATOM 1883 C C . PRO A 1 250 ? 20.316 -13.166 -9.153 1.00 73.31 250 PRO A C 1
ATOM 1885 O O . PRO A 1 250 ? 20.347 -12.886 -10.352 1.00 73.31 250 PRO A O 1
ATOM 1888 N N . ALA A 1 251 ? 21.420 -13.195 -8.402 1.00 58.25 251 ALA A N 1
ATOM 1889 C CA . ALA A 1 251 ? 22.761 -13.010 -8.948 1.00 58.25 251 ALA A CA 1
ATOM 1890 C C . ALA A 1 251 ? 23.082 -14.178 -9.901 1.00 58.25 251 ALA A C 1
ATOM 1892 O O . ALA A 1 251 ? 23.479 -15.256 -9.467 1.00 58.25 251 ALA A O 1
ATOM 1893 N N . GLY A 1 252 ? 22.823 -13.988 -11.193 1.00 56.94 252 GLY A N 1
ATOM 1894 C CA . GLY A 1 252 ? 22.946 -15.025 -12.220 1.00 56.94 252 GLY A CA 1
ATOM 1895 C C . GLY A 1 252 ? 22.171 -14.698 -13.495 1.00 56.94 252 GLY A C 1
ATOM 1896 O O . GLY A 1 252 ? 22.611 -15.062 -14.580 1.00 56.94 252 GLY A O 1
ATOM 1897 N N . GLU A 1 253 ? 21.087 -13.925 -13.390 1.00 53.88 253 GLU A N 1
ATOM 1898 C CA . GLU A 1 253 ? 20.369 -13.361 -14.541 1.00 53.88 253 GLU A CA 1
ATOM 1899 C C . GLU A 1 253 ? 20.928 -11.974 -14.883 1.00 53.88 253 GLU A C 1
ATOM 1901 O O . GLU A 1 253 ? 20.263 -10.943 -14.786 1.00 53.88 253 GLU A O 1
ATOM 1906 N N . ALA A 1 254 ? 22.215 -11.943 -15.230 1.00 46.00 254 ALA A N 1
ATOM 1907 C CA . ALA A 1 254 ? 22.839 -10.755 -15.786 1.00 46.00 254 ALA A CA 1
ATOM 1908 C C . ALA A 1 254 ? 22.442 -10.621 -17.262 1.00 46.00 254 ALA A C 1
ATOM 1910 O O . ALA A 1 254 ? 22.933 -11.355 -18.117 1.00 46.00 254 ALA A O 1
ATOM 1911 N N . SER A 1 255 ? 21.604 -9.637 -17.571 1.00 43.06 255 SER A N 1
ATOM 1912 C CA . SER A 1 255 ? 21.602 -8.997 -18.886 1.00 43.06 255 SER A CA 1
ATOM 1913 C C . SER A 1 255 ? 22.169 -7.580 -18.733 1.00 43.06 255 SER A C 1
ATOM 1915 O O . SER A 1 255 ? 21.453 -6.652 -18.361 1.00 43.06 255 SER A O 1
ATOM 1917 N N . SER A 1 256 ? 23.478 -7.427 -18.960 1.00 42.34 256 SER A N 1
ATOM 1918 C CA . SER A 1 256 ? 24.192 -6.143 -19.145 1.00 42.34 256 SER A CA 1
ATOM 1919 C C . SER A 1 256 ? 23.593 -5.345 -20.328 1.00 42.34 256 SER A C 1
ATOM 1921 O O . SER A 1 256 ? 23.095 -6.001 -21.246 1.00 42.34 256 SER A O 1
ATOM 1923 N N . PRO A 1 257 ? 23.622 -3.984 -20.375 1.00 41.41 257 PRO A N 1
ATOM 1924 C CA . PRO A 1 257 ? 24.772 -3.113 -20.078 1.00 41.41 257 PRO A CA 1
ATOM 1925 C C . PRO A 1 257 ? 24.439 -1.809 -19.302 1.00 41.41 257 PRO A C 1
ATOM 1927 O O . PRO A 1 257 ? 25.054 -0.777 -19.541 1.00 41.41 257 PRO A O 1
ATOM 1930 N N . VAL A 1 258 ? 23.462 -1.807 -18.389 1.00 45.94 258 VAL A N 1
ATOM 1931 C CA . VAL A 1 258 ? 23.051 -0.570 -17.671 1.00 45.94 258 VAL A CA 1
ATOM 1932 C C . VAL A 1 258 ? 23.946 -0.241 -16.455 1.00 45.94 258 VAL A C 1
ATOM 1934 O O . VAL A 1 258 ? 23.850 0.837 -15.877 1.00 45.94 258 VAL A O 1
ATOM 1937 N N . LEU A 1 259 ? 24.855 -1.139 -16.059 1.00 41.84 259 LEU A N 1
ATOM 1938 C CA . LEU A 1 259 ? 25.598 -1.030 -14.792 1.00 41.84 259 LEU A CA 1
ATOM 1939 C C . LEU A 1 259 ? 26.956 -0.304 -14.854 1.00 41.84 259 LEU A C 1
ATOM 1941 O O . LEU A 1 259 ? 27.609 -0.214 -13.821 1.00 41.84 259 LEU A O 1
ATOM 1945 N N . ASP A 1 260 ? 27.359 0.284 -15.982 1.00 32.91 260 ASP A N 1
ATOM 1946 C CA . ASP A 1 260 ? 28.641 1.018 -16.065 1.00 32.91 260 ASP A CA 1
ATOM 1947 C C . ASP A 1 260 ? 28.567 2.496 -15.613 1.00 32.91 260 ASP A C 1
ATOM 1949 O O . ASP A 1 260 ? 29.527 3.240 -15.800 1.00 32.91 260 ASP A O 1
ATOM 1953 N N . LEU A 1 261 ? 27.461 2.958 -15.005 1.00 35.59 261 LEU A N 1
ATOM 1954 C CA . LEU A 1 261 ? 27.308 4.374 -14.609 1.00 35.59 261 LEU A CA 1
ATOM 1955 C C . LEU A 1 261 ? 26.956 4.662 -13.138 1.00 35.59 261 LEU A C 1
ATOM 1957 O O . LEU A 1 261 ? 26.828 5.831 -12.796 1.00 35.59 261 LEU A O 1
ATOM 1961 N N . ASN A 1 262 ? 26.832 3.675 -12.244 1.00 37.03 262 ASN A N 1
ATOM 1962 C CA . ASN A 1 262 ? 26.273 3.923 -10.901 1.00 37.03 262 ASN A CA 1
ATOM 1963 C C . ASN A 1 262 ? 27.115 3.375 -9.732 1.00 37.03 262 ASN A C 1
ATOM 1965 O O . ASN A 1 262 ? 26.601 2.643 -8.888 1.00 37.03 262 ASN A O 1
ATOM 1969 N N . GLU A 1 263 ? 28.381 3.789 -9.615 1.00 32.09 263 GLU A N 1
ATOM 1970 C CA . GLU A 1 263 ? 29.142 3.612 -8.361 1.00 32.09 263 GLU A CA 1
ATOM 1971 C C . GLU A 1 263 ? 28.732 4.593 -7.236 1.00 32.09 263 GLU A C 1
ATOM 1973 O O . GLU A 1 263 ? 29.202 4.440 -6.113 1.00 32.09 263 GLU A O 1
ATOM 1978 N N . ASP A 1 264 ? 27.809 5.541 -7.463 1.00 32.88 264 ASP A N 1
ATOM 1979 C CA . ASP A 1 264 ? 27.583 6.656 -6.516 1.00 32.88 264 ASP A CA 1
ATOM 1980 C C . ASP A 1 264 ? 26.268 6.614 -5.697 1.00 32.88 264 ASP A C 1
ATOM 1982 O O . ASP A 1 264 ? 26.019 7.483 -4.868 1.00 32.88 264 ASP A O 1
ATOM 1986 N N . TRP A 1 265 ? 25.414 5.592 -5.851 1.00 35.59 265 TRP A N 1
ATOM 1987 C CA . TRP A 1 265 ? 24.095 5.548 -5.174 1.00 35.59 265 TRP A CA 1
ATOM 1988 C C . TRP A 1 265 ? 24.051 4.748 -3.860 1.00 35.59 265 TRP A C 1
ATOM 1990 O O . TRP A 1 265 ? 22.985 4.593 -3.266 1.00 35.59 265 TRP A O 1
ATOM 2000 N N . SER A 1 266 ? 25.180 4.215 -3.381 1.00 31.66 266 SER A N 1
ATOM 2001 C CA . SER A 1 266 ? 25.176 3.229 -2.280 1.00 31.66 266 SER A CA 1
ATOM 2002 C C . SER A 1 266 ? 25.226 3.803 -0.857 1.00 31.66 266 SER A C 1
ATOM 2004 O O . SER A 1 266 ? 25.216 3.020 0.092 1.00 31.66 266 SER A O 1
ATOM 2006 N N . SER A 1 267 ? 25.268 5.123 -0.661 1.00 27.81 267 SER A N 1
ATOM 2007 C CA . SER A 1 267 ? 25.635 5.667 0.660 1.00 27.81 267 SER A CA 1
ATOM 2008 C C . SER A 1 267 ? 24.494 6.197 1.532 1.00 27.81 267 SER A C 1
ATOM 2010 O O . SER A 1 267 ? 24.732 6.434 2.712 1.00 27.81 267 SER A O 1
ATOM 2012 N N . GLU A 1 268 ? 23.258 6.327 1.048 1.00 30.59 268 GLU A N 1
ATOM 2013 C CA . GLU A 1 268 ? 22.165 6.861 1.879 1.00 30.59 268 GLU A CA 1
ATOM 2014 C C . GLU A 1 268 ? 20.818 6.224 1.530 1.00 30.59 268 GLU A C 1
ATOM 2016 O O . GLU A 1 268 ? 20.064 6.784 0.745 1.00 30.59 268 GLU A O 1
ATOM 2021 N N . CYS A 1 269 ? 20.501 5.054 2.094 1.00 30.67 269 CYS A N 1
ATOM 2022 C CA . CYS A 1 269 ? 19.121 4.551 2.211 1.00 30.67 269 CYS A CA 1
ATOM 2023 C C . CYS A 1 269 ? 19.050 3.353 3.181 1.00 30.67 269 CYS A C 1
ATOM 2025 O O . CYS A 1 269 ? 19.021 2.198 2.756 1.00 30.67 269 CYS A O 1
ATOM 2027 N N . TRP A 1 270 ? 19.001 3.651 4.482 1.00 38.16 270 TRP A N 1
ATOM 2028 C CA . TRP A 1 270 ? 18.240 2.900 5.488 1.00 38.16 270 TRP A CA 1
ATOM 2029 C C . TRP A 1 270 ? 17.538 3.907 6.392 1.00 38.16 270 TRP A C 1
ATOM 2031 O O . TRP A 1 270 ? 18.206 4.897 6.766 1.00 38.16 270 TRP A O 1
#

Radius of gyration: 19.65 Å; chains: 1; bounding box: 53×48×44 Å

InterPro domains:
  IPR016024 Armadillo-type fold [SSF48371] (26-251)
  IPR024687 MMS19, C-terminal [PF12460] (35-259)
  IPR039920 DNA repair/transcription protein MMS19 [PTHR12891] (23-261)

pLDDT: mean 86.63, std 17.4, range [27.81, 98.62]

Secondary structure (DSSP, 8-state):
-HHHHHHHHTPPP----TTTHHHHHHHHHHHHHHHHHHHHHHTTSHHHHHHHHHHHHHHHHHHHHT-S---HHHHHHHHHHHHHHHHHS--SHHHHHHIIIIIHHHHHHHHHHHHHS-S-SS--GGGSHHHHHHHHHHHHHHHHTS-HHHHHHHHHHHHHHHHH---TTSSS----S---TTSPPSSS--TTGGGHHHHHHHHHSS-TTSPPTTHHHHHHHHHHHHHH---HHHHHHHHHHHHHHHTTS-TT----SGGGG-SSSSSS--